Protein AF-A0A2E6EN92-F1 (afdb_monomer_lite)

Sequence (312 aa):
MTSREYRIFFEEIEAGGAHGTVTYALSSLEALKGEERREAENRLIALAQTGDLRAVETLGLAGVHRSLLVLERLSKATNDLGSAAARAILQLMGPDEAALARVAEGVKTISRVESAFAAYELRFQDGPKAIVGLLDALMHPFSATRANALLGLQEQPIIAPLIEPRQSPLWVLMQDVSTDLKSVWKPAAERLRATIRALMDGVAPAELGLVYESTSLPGDVARVWTPNDHGFDFDALLRLRGHDLAWAKSYLFHRLALRDDRAPEAMVVLGMTEALPALRATLDLAEQRGEGAVHRSALAALEAQAAAVKDE

Secondary structure (DSSP, 8-state):
---HHHHHHHHHHHTTS-TT-SSS-HHHHHH--HHHHHHHHHHHHHHHHTT-HHHHHHHHHTT-GGGHHHHHHHTT-SSHHHHHHHHHHHHHHS--HHHHHHHHHHTTSS-HHHHHHHHHHHHT--SHHHHHHHHHHTT-SSHHHHHHHHHHHHTSTTTGGGS-STTSHHHHHHHHHHSS-HHHHHHHHHHHHHHHHHHHTT--TTTTT-S----S-HHHHHHHHS-BTTB--HHHHHH--HHHHHHHHHHHHHHHHTT-TTHHHHHHHTT-GGGHHHHHHHHHHHHTTT-HHHHHHHHHHHHHHHHHTT--

Radius of gyration: 24.36 Å; chains: 1; bounding box: 55×42×85 Å

Structure (mmCIF, N/CA/C/O backbone):
data_AF-A0A2E6EN92-F1
#
_entry.id   AF-A0A2E6EN92-F1
#
loop_
_atom_site.group_PDB
_atom_site.id
_atom_site.type_symbol
_atom_site.label_atom_id
_atom_site.label_alt_id
_atom_site.label_comp_id
_atom_site.label_asym_id
_atom_site.label_entity_id
_atom_site.label_seq_id
_atom_site.pdbx_PDB_ins_code
_atom_site.Cartn_x
_atom_site.Cartn_y
_atom_site.Cartn_z
_atom_site.occupancy
_atom_site.B_iso_or_equiv
_atom_site.auth_seq_id
_atom_site.auth_comp_id
_atom_site.auth_asym_id
_atom_site.auth_atom_id
_atom_site.pdbx_PDB_model_num
ATOM 1 N N . MET A 1 1 ? -5.825 8.093 46.209 1.00 70.75 1 MET A N 1
ATOM 2 C CA . MET A 1 1 ? -4.791 8.841 45.461 1.00 70.75 1 MET A CA 1
ATOM 3 C C . MET A 1 1 ? -4.942 8.458 44.006 1.00 70.75 1 MET A C 1
ATOM 5 O O . MET A 1 1 ? -5.076 7.266 43.768 1.00 70.75 1 MET A O 1
ATOM 9 N N . THR A 1 2 ? -4.976 9.426 43.089 1.00 84.56 2 THR A N 1
ATOM 10 C CA . THR A 1 2 ? -5.031 9.147 41.648 1.00 84.56 2 THR A CA 1
ATOM 11 C C . THR A 1 2 ? -3.672 8.673 41.142 1.00 84.56 2 THR A C 1
ATOM 13 O O . THR A 1 2 ? -2.631 9.172 41.588 1.00 84.56 2 THR A O 1
ATOM 16 N N . SER A 1 3 ? -3.665 7.688 40.246 1.00 93.56 3 SER A N 1
ATOM 17 C CA . SER A 1 3 ? -2.438 7.161 39.648 1.00 93.56 3 SER A CA 1
ATOM 18 C C . SER A 1 3 ? -1.738 8.201 38.759 1.00 93.56 3 SER A C 1
ATOM 20 O O . SER A 1 3 ? -2.281 9.257 38.409 1.00 93.56 3 SER A O 1
ATOM 22 N N . ARG A 1 4 ? -0.465 7.952 38.426 1.00 95.25 4 ARG A N 1
ATOM 23 C CA . ARG A 1 4 ? 0.282 8.805 37.488 1.00 95.25 4 ARG A CA 1
ATOM 24 C C . ARG A 1 4 ? -0.305 8.669 36.085 1.00 95.25 4 ARG A C 1
ATOM 26 O O . ARG A 1 4 ? -0.473 9.670 35.401 1.00 95.25 4 ARG A O 1
ATOM 33 N N . GLU A 1 5 ? -0.632 7.446 35.704 1.00 96.12 5 GLU A N 1
ATOM 34 C CA . GLU A 1 5 ? -1.194 7.058 34.418 1.00 96.12 5 GLU A CA 1
ATOM 35 C C . GLU A 1 5 ? -2.555 7.723 34.199 1.00 96.12 5 GLU A C 1
ATOM 37 O O . GLU A 1 5 ? -2.820 8.228 33.111 1.00 96.12 5 GLU A O 1
ATOM 42 N N . TYR A 1 6 ? -3.372 7.829 35.256 1.00 95.88 6 TYR A N 1
ATOM 43 C CA . TYR A 1 6 ? -4.647 8.545 35.208 1.00 95.88 6 TYR A CA 1
ATOM 44 C C . TYR A 1 6 ? -4.452 10.017 34.844 1.00 95.88 6 TYR A C 1
ATOM 46 O O . TYR A 1 6 ? -5.112 10.531 33.945 1.00 95.88 6 TYR A O 1
ATOM 54 N N . ARG A 1 7 ? -3.504 10.690 35.507 1.00 95.81 7 ARG A N 1
ATOM 55 C CA . ARG A 1 7 ? -3.200 12.100 35.232 1.00 95.81 7 ARG A CA 1
ATOM 56 C C . ARG A 1 7 ? -2.684 12.299 33.813 1.00 95.81 7 ARG A C 1
ATOM 58 O O . ARG A 1 7 ? -3.223 13.142 33.114 1.00 95.81 7 ARG A O 1
ATOM 65 N N . ILE A 1 8 ? -1.730 11.476 33.371 1.00 94.06 8 ILE A N 1
ATOM 66 C CA . ILE A 1 8 ? -1.182 11.546 32.006 1.00 94.06 8 ILE A CA 1
ATOM 67 C C . ILE A 1 8 ? -2.297 11.403 30.964 1.00 94.06 8 ILE A C 1
ATOM 69 O O . ILE A 1 8 ? -2.367 12.192 30.026 1.00 94.06 8 ILE A O 1
ATOM 73 N N . PHE A 1 9 ? -3.185 10.420 31.135 1.00 95.94 9 PHE A N 1
ATOM 74 C CA . PHE A 1 9 ? -4.259 10.169 30.178 1.00 95.94 9 PHE A CA 1
ATOM 75 C C . PHE A 1 9 ? -5.248 11.343 30.080 1.00 95.94 9 PHE A C 1
ATOM 77 O O . PHE A 1 9 ? -5.628 11.745 28.981 1.00 95.94 9 PHE A O 1
ATOM 84 N N . PHE A 1 10 ? -5.651 11.921 31.215 1.00 96.00 10 PHE A N 1
ATOM 85 C CA . PHE A 1 10 ? -6.579 13.055 31.224 1.00 96.00 10 PHE A CA 1
ATOM 86 C C . PHE A 1 10 ? -5.931 14.371 30.781 1.00 96.00 10 PHE A C 1
ATOM 88 O O . PHE A 1 10 ? -6.564 15.111 30.034 1.00 96.00 10 PHE A O 1
ATOM 95 N N . GLU A 1 11 ? -4.674 14.630 31.153 1.00 95.19 11 GLU A N 1
ATOM 96 C CA . GLU A 1 11 ? -3.897 15.769 30.640 1.00 95.19 11 GLU A CA 1
ATOM 97 C C . GLU A 1 11 ? -3.800 15.714 29.111 1.00 95.19 11 GLU A C 1
ATOM 99 O O . GLU A 1 11 ? -3.957 16.726 28.428 1.00 95.19 11 GLU A O 1
ATOM 104 N N . GLU A 1 12 ? -3.602 14.519 28.550 1.00 93.69 12 GLU A N 1
ATOM 105 C CA . GLU A 1 12 ? -3.574 14.349 27.106 1.00 93.69 12 GLU A CA 1
ATOM 106 C C . GLU A 1 12 ? -4.953 14.584 26.466 1.00 93.69 12 GLU A C 1
ATOM 108 O O . GLU A 1 12 ? -5.036 15.272 25.448 1.00 93.69 12 GLU A O 1
ATOM 113 N N . ILE A 1 13 ? -6.039 14.073 27.057 1.00 94.31 13 ILE A N 1
ATOM 114 C CA . ILE A 1 13 ? -7.403 14.366 26.587 1.00 94.31 13 ILE A CA 1
ATOM 115 C C . ILE A 1 13 ? -7.675 15.875 26.584 1.00 94.31 13 ILE A C 1
ATOM 117 O O . ILE A 1 13 ? -8.218 16.397 25.610 1.00 94.31 13 ILE A O 1
ATOM 121 N N . GLU A 1 14 ? -7.300 16.580 27.650 1.00 93.50 14 GLU A N 1
ATOM 122 C CA . GLU A 1 14 ? -7.485 18.029 27.780 1.00 93.50 14 GLU A CA 1
ATOM 123 C C . GLU A 1 14 ? -6.658 18.816 26.760 1.00 93.50 14 GLU A C 1
ATOM 125 O O . GLU A 1 14 ? -7.141 19.803 26.204 1.00 93.50 14 GLU A O 1
ATOM 130 N N . ALA A 1 15 ? -5.452 18.342 26.446 1.00 91.31 15 ALA A N 1
ATOM 131 C CA . ALA A 1 15 ? -4.616 18.896 25.386 1.00 91.31 15 ALA A CA 1
ATOM 132 C C . ALA A 1 15 ? -5.139 18.589 23.967 1.00 91.31 15 ALA A C 1
ATOM 134 O O . ALA A 1 15 ? -4.549 19.037 22.984 1.00 91.31 15 ALA A O 1
ATOM 135 N N . GLY A 1 16 ? -6.221 17.812 23.836 1.00 87.88 16 GLY A N 1
ATOM 136 C CA . GLY A 1 16 ? -6.743 17.335 22.555 1.00 87.88 16 GLY A CA 1
ATOM 137 C C . GLY A 1 16 ? -5.936 16.180 21.959 1.00 87.88 16 GLY A C 1
ATOM 138 O O . GLY A 1 16 ? -6.253 15.732 20.862 1.00 87.88 16 GLY A O 1
ATOM 139 N N . GLY A 1 17 ? -4.945 15.669 22.692 1.00 86.62 17 GLY A N 1
ATOM 140 C CA . GLY A 1 17 ? -4.023 14.577 22.385 1.00 86.62 17 GLY A CA 1
ATOM 141 C C . GLY A 1 17 ? -2.761 14.959 21.608 1.00 86.62 17 GLY A C 1
ATOM 142 O O . GLY A 1 17 ? -2.683 16.031 21.008 1.00 86.62 17 GLY A O 1
ATOM 143 N N . ALA A 1 18 ? -1.768 14.067 21.583 1.00 83.25 18 ALA A N 1
ATOM 144 C CA . ALA A 1 18 ? -0.477 14.349 20.955 1.00 83.25 18 ALA A CA 1
ATOM 145 C C . ALA A 1 18 ? -0.567 14.653 19.441 1.00 83.25 18 ALA A C 1
ATOM 147 O O . ALA A 1 18 ? -1.384 14.103 18.694 1.00 83.25 18 ALA A O 1
ATOM 148 N N . HIS A 1 19 ? 0.305 15.537 18.949 1.00 78.06 19 HIS A N 1
ATOM 149 C CA . HIS A 1 19 ? 0.416 15.796 17.513 1.00 78.06 19 HIS A CA 1
ATOM 150 C C . HIS A 1 19 ? 0.934 14.553 16.778 1.00 78.06 19 HIS A C 1
ATOM 152 O O . HIS A 1 19 ? 1.934 13.960 17.170 1.00 78.06 19 HIS A O 1
ATOM 158 N N . GLY A 1 20 ? 0.265 14.181 15.684 1.00 74.81 20 GLY A N 1
ATOM 159 C CA . GLY A 1 20 ? 0.671 13.056 14.836 1.00 74.81 20 GLY A CA 1
ATOM 160 C C . GLY A 1 20 ? 0.213 11.671 15.308 1.00 74.81 20 GLY A C 1
ATOM 161 O O . GLY A 1 20 ? 0.484 10.698 14.612 1.00 74.81 20 GLY A O 1
ATOM 162 N N . THR A 1 21 ? -0.501 11.558 16.433 1.00 83.00 21 THR A N 1
ATOM 163 C CA . THR A 1 21 ? -1.126 10.296 16.867 1.00 83.00 21 THR A CA 1
ATOM 164 C C . THR A 1 21 ? -2.587 10.218 16.421 1.00 83.00 21 THR A C 1
ATOM 166 O O . THR A 1 21 ? -3.245 11.238 16.222 1.00 83.00 21 THR A O 1
ATOM 169 N N . VAL A 1 22 ? -3.128 9.010 16.265 1.00 86.81 22 VAL A N 1
ATOM 170 C CA . VAL A 1 22 ? -4.566 8.802 15.988 1.00 86.81 22 VAL A CA 1
ATOM 171 C C . VAL A 1 22 ? -5.342 8.282 17.191 1.00 86.81 22 VAL A C 1
ATOM 173 O O . VAL A 1 22 ? -6.558 8.181 17.134 1.00 86.81 22 VAL A O 1
ATOM 176 N N . THR A 1 23 ? -4.652 8.035 18.302 1.00 93.00 23 THR A N 1
ATOM 177 C CA . THR A 1 23 ? -5.227 7.646 19.592 1.00 93.00 23 THR A CA 1
ATOM 178 C C . THR A 1 23 ? -4.767 8.597 20.691 1.00 93.00 23 THR A C 1
ATOM 180 O O . THR A 1 23 ? -3.786 9.328 20.523 1.00 93.00 23 THR A O 1
ATOM 183 N N . TYR A 1 24 ? -5.457 8.562 21.828 1.00 95.75 24 TYR A N 1
ATOM 184 C CA . TYR A 1 24 ? -4.903 9.006 23.108 1.00 95.75 24 TYR A CA 1
ATOM 185 C C . TYR A 1 24 ? -3.905 7.956 23.636 1.00 95.75 24 TYR A C 1
ATOM 187 O O . TYR A 1 24 ? -3.737 6.900 23.014 1.00 95.75 24 TYR A O 1
ATOM 195 N N . ALA A 1 25 ? -3.234 8.219 24.761 1.00 93.50 25 ALA A N 1
ATOM 196 C CA . ALA A 1 25 ? -2.209 7.361 25.355 1.00 93.50 25 ALA A CA 1
ATOM 197 C C . ALA A 1 25 ? -2.765 5.990 25.756 1.00 93.50 25 ALA A C 1
ATOM 199 O O . ALA A 1 25 ? -3.129 5.756 26.912 1.00 93.50 25 ALA A O 1
ATOM 200 N N . LEU A 1 26 ? -2.763 5.064 24.794 1.00 93.62 26 LEU A N 1
ATOM 201 C CA . LEU A 1 26 ? -3.208 3.681 24.957 1.00 93.62 26 LEU A CA 1
ATOM 202 C C . LEU A 1 26 ? -2.507 3.005 26.133 1.00 93.62 26 LEU A C 1
ATOM 204 O O . LEU A 1 26 ? -3.179 2.456 26.996 1.00 93.62 26 LEU A O 1
ATOM 208 N N . SER A 1 27 ? -1.185 3.144 26.244 1.00 93.44 27 SER A N 1
ATOM 209 C CA . SER A 1 27 ? -0.413 2.549 27.342 1.00 93.44 27 SER A CA 1
ATOM 210 C C . SER A 1 27 ? -0.824 3.077 28.720 1.00 93.44 27 SER A C 1
ATOM 212 O O . SER A 1 27 ? -0.841 2.325 29.693 1.00 93.44 27 SER A O 1
ATOM 214 N N . SER A 1 28 ? -1.187 4.363 28.812 1.00 94.38 28 SER A N 1
ATOM 215 C CA . SER A 1 28 ? -1.671 4.950 30.066 1.00 94.38 28 SER A CA 1
ATOM 216 C C . SER A 1 28 ? -3.064 4.426 30.392 1.00 94.38 28 SER A C 1
ATOM 218 O O . SER A 1 28 ? -3.303 4.020 31.524 1.00 94.38 28 SER A O 1
ATOM 220 N N . LEU A 1 29 ? -3.954 4.353 29.397 1.00 95.25 29 LEU A N 1
ATOM 221 C CA . LEU A 1 29 ? -5.297 3.792 29.540 1.00 95.25 29 LEU A CA 1
ATOM 222 C C . LEU A 1 29 ? -5.271 2.308 29.945 1.00 95.25 29 LEU A C 1
ATOM 224 O O . LEU A 1 29 ? -6.016 1.903 30.836 1.00 95.25 29 LEU A O 1
ATOM 228 N N . GLU A 1 30 ? -4.429 1.491 29.311 1.00 94.50 30 GLU A N 1
ATOM 229 C CA . GLU A 1 30 ? -4.227 0.058 29.590 1.00 94.50 30 GLU A CA 1
ATOM 230 C C . GLU A 1 30 ? -3.713 -0.213 31.005 1.00 94.50 30 GLU A C 1
ATOM 232 O O . GLU A 1 30 ? -4.062 -1.231 31.605 1.00 94.50 30 GLU A O 1
ATOM 237 N N . ALA A 1 31 ? -2.935 0.710 31.568 1.00 95.31 31 ALA A N 1
ATOM 238 C CA . ALA A 1 31 ? -2.442 0.602 32.934 1.00 95.31 31 ALA A CA 1
ATOM 239 C C . ALA A 1 31 ? -3.511 0.918 34.000 1.00 95.31 31 ALA A C 1
ATOM 241 O O . ALA A 1 31 ? -3.370 0.479 35.148 1.00 95.31 31 ALA A O 1
ATOM 242 N N . LEU A 1 32 ? -4.582 1.645 33.648 1.00 95.88 32 LEU A N 1
ATOM 243 C CA . LEU A 1 32 ? -5.660 1.986 34.582 1.00 95.88 32 LEU A CA 1
ATOM 244 C C . LEU A 1 32 ? -6.468 0.754 34.994 1.00 95.88 32 LEU A C 1
ATOM 246 O O . LEU A 1 32 ? -6.726 -0.154 34.203 1.00 95.88 32 LEU A O 1
ATOM 250 N N . LYS A 1 33 ? -6.956 0.756 36.239 1.00 94.44 33 LYS A N 1
ATOM 251 C CA . LYS A 1 33 ? -7.800 -0.313 36.799 1.00 94.44 33 LYS A CA 1
ATOM 252 C C . LYS A 1 33 ? -8.963 0.266 37.603 1.00 94.44 33 LYS A C 1
ATOM 254 O O . LYS A 1 33 ? -8.906 1.400 38.069 1.00 94.44 33 LYS A O 1
ATOM 259 N N . GLY A 1 34 ? -10.014 -0.533 37.798 1.00 95.12 34 GLY A N 1
ATOM 260 C CA . GLY A 1 34 ? -11.150 -0.166 38.650 1.00 95.12 34 GLY A CA 1
ATOM 261 C C . GLY A 1 34 ? -11.876 1.101 38.182 1.00 95.12 34 GLY A C 1
ATOM 262 O O . GLY A 1 34 ? -12.190 1.237 37.000 1.00 95.12 34 GLY A O 1
ATOM 263 N N . GLU A 1 35 ? -12.152 2.017 39.114 1.00 95.94 35 GLU A N 1
ATOM 264 C CA . GLU A 1 35 ? -12.890 3.258 38.831 1.00 95.94 35 GLU A CA 1
ATOM 265 C C . GLU A 1 35 ? -12.139 4.201 37.885 1.00 95.94 35 GLU A C 1
ATOM 267 O O . GLU A 1 35 ? -12.760 4.758 36.988 1.00 95.94 35 GLU A O 1
ATOM 272 N N . GLU A 1 36 ? -10.810 4.313 37.999 1.00 96.62 36 GLU A N 1
ATOM 273 C CA . GLU A 1 36 ? -10.000 5.170 37.118 1.00 96.62 36 GLU A CA 1
ATOM 274 C C . GLU A 1 36 ? -10.144 4.767 35.645 1.00 96.62 36 GLU A C 1
ATOM 276 O O . GLU A 1 36 ? -10.370 5.607 34.774 1.00 96.62 36 GLU A O 1
ATOM 281 N N . ARG A 1 37 ? -10.084 3.457 35.369 1.00 96.81 37 ARG A N 1
ATOM 282 C CA . ARG A 1 37 ? -10.312 2.913 34.024 1.00 96.81 37 ARG A CA 1
ATOM 283 C C . ARG A 1 37 ? -11.736 3.197 33.559 1.00 96.81 37 ARG A C 1
ATOM 285 O O . ARG A 1 37 ? -11.943 3.597 32.415 1.00 96.81 37 ARG A O 1
ATOM 292 N N . ARG A 1 38 ? -12.722 3.008 34.443 1.00 96.94 38 ARG A N 1
ATOM 293 C CA . ARG A 1 38 ? -14.131 3.241 34.113 1.00 96.94 38 ARG A CA 1
ATOM 294 C C . ARG A 1 38 ? -14.396 4.712 33.780 1.00 96.94 38 ARG A C 1
ATOM 296 O O . ARG A 1 38 ? -15.159 4.993 32.857 1.00 96.94 38 ARG A O 1
ATOM 303 N N . GLU A 1 39 ? -13.781 5.640 34.497 1.00 97.31 39 GLU A N 1
ATOM 304 C CA . GLU A 1 39 ? -13.919 7.075 34.254 1.00 97.31 39 GLU A CA 1
ATOM 305 C C . GLU A 1 39 ? -13.258 7.492 32.935 1.00 97.31 39 GLU A C 1
ATOM 307 O O . GLU A 1 39 ? -13.903 8.136 32.105 1.00 97.31 39 GLU A O 1
ATOM 312 N N . ALA A 1 40 ? -12.028 7.035 32.684 1.00 97.38 40 ALA A N 1
ATOM 313 C CA . ALA A 1 40 ? -11.303 7.274 31.437 1.00 97.38 40 ALA A CA 1
ATOM 314 C C . ALA A 1 40 ? -12.080 6.790 30.199 1.00 97.38 40 ALA A C 1
ATOM 316 O O . ALA A 1 40 ? -12.287 7.524 29.234 1.00 97.38 40 ALA A O 1
ATOM 317 N N . GLU A 1 41 ? -12.593 5.566 30.243 1.00 97.81 41 GLU A N 1
ATOM 318 C CA . GLU A 1 41 ? -13.417 5.003 29.173 1.00 97.81 41 GLU A CA 1
ATOM 319 C C . GLU A 1 41 ? -14.773 5.723 29.019 1.00 97.81 41 GLU A C 1
ATOM 321 O O . GLU A 1 41 ? -15.229 5.924 27.896 1.00 97.81 41 GLU A O 1
ATOM 326 N N . ASN A 1 42 ? -15.422 6.154 30.113 1.00 98.00 42 ASN A N 1
ATOM 327 C CA . ASN A 1 42 ? -16.645 6.971 30.029 1.00 98.00 42 ASN A CA 1
ATOM 328 C C . ASN A 1 42 ? -16.364 8.298 29.320 1.00 98.00 42 ASN A C 1
ATOM 330 O O . ASN A 1 42 ? -17.172 8.755 28.508 1.00 98.00 42 ASN A O 1
ATOM 334 N N . ARG A 1 43 ? -15.211 8.908 29.617 1.00 97.81 43 ARG A N 1
ATOM 335 C CA . ARG A 1 43 ? -14.769 10.139 28.970 1.00 97.81 43 ARG A CA 1
ATOM 336 C C . ARG A 1 43 ? -14.546 9.929 27.475 1.00 97.81 43 ARG A C 1
ATOM 338 O O . ARG A 1 43 ? -15.046 10.730 26.690 1.00 97.81 43 ARG A O 1
ATOM 345 N N . LEU A 1 44 ? -13.883 8.840 27.083 1.00 98.19 44 LEU A N 1
ATOM 346 C CA . LEU A 1 44 ? -13.717 8.467 25.676 1.00 98.19 44 LEU A CA 1
ATOM 347 C C . LEU A 1 44 ? -15.057 8.252 24.970 1.00 98.19 44 LEU A C 1
ATOM 349 O O . LEU A 1 44 ? -15.260 8.771 23.878 1.00 98.19 44 LEU A O 1
ATOM 353 N N . ILE A 1 45 ? -15.998 7.539 25.596 1.00 98.38 45 ILE A N 1
ATOM 354 C CA . ILE A 1 45 ? -17.337 7.336 25.029 1.00 98.38 45 ILE A CA 1
ATOM 355 C C . ILE A 1 45 ? -18.035 8.683 24.811 1.00 98.38 45 ILE A C 1
ATOM 357 O O . ILE A 1 45 ? -18.590 8.911 23.738 1.00 98.38 45 ILE A O 1
ATOM 361 N N . ALA A 1 46 ? -17.983 9.593 25.786 1.00 97.88 46 ALA A N 1
ATOM 362 C CA . ALA A 1 46 ? -18.580 10.919 25.650 1.00 97.88 46 ALA A CA 1
ATOM 363 C C . ALA A 1 46 ? -17.941 11.728 24.505 1.00 97.88 46 ALA A C 1
ATOM 365 O O . ALA A 1 46 ? -18.659 12.329 23.709 1.00 97.88 46 ALA A O 1
ATOM 366 N N . LEU A 1 47 ? -16.611 11.698 24.377 1.00 97.50 47 LEU A N 1
ATOM 367 C CA . LEU A 1 47 ? -15.887 12.369 23.291 1.00 97.50 47 LEU A CA 1
ATOM 368 C C . LEU A 1 47 ? -16.230 11.774 21.917 1.00 97.50 47 LEU A C 1
ATOM 370 O O . LEU A 1 47 ? -16.546 12.514 20.982 1.00 97.50 47 LEU A O 1
ATOM 374 N N . ALA A 1 48 ? -16.278 10.446 21.808 1.00 97.50 48 ALA A N 1
ATOM 375 C CA . ALA A 1 48 ? -16.679 9.752 20.586 1.00 97.50 48 ALA A CA 1
ATOM 376 C C . ALA A 1 48 ? -18.085 10.177 20.129 1.00 97.50 48 ALA A C 1
ATOM 378 O O . ALA A 1 48 ? -18.321 10.424 18.947 1.00 97.50 48 ALA A O 1
ATOM 379 N N . GLN A 1 49 ? -19.023 10.342 21.067 1.00 96.88 49 GLN A N 1
ATOM 380 C CA . GLN A 1 49 ? -20.375 10.824 20.766 1.00 96.88 49 GLN A CA 1
ATOM 381 C C . GLN A 1 49 ? -20.414 12.274 20.267 1.00 96.88 49 GLN A C 1
ATOM 383 O O . GLN A 1 49 ? -21.348 12.631 19.551 1.00 96.88 49 GLN A O 1
ATOM 388 N N . THR A 1 50 ? -19.414 13.089 20.609 1.00 95.69 50 THR A N 1
ATOM 389 C CA . THR A 1 50 ? -19.251 14.455 20.084 1.00 95.69 50 THR A CA 1
ATOM 390 C C . THR A 1 50 ? -18.496 14.514 18.753 1.00 95.69 50 THR A C 1
ATOM 392 O O . THR A 1 50 ? -18.286 15.601 18.223 1.00 95.69 50 THR A O 1
ATOM 395 N N . GLY A 1 51 ? -18.133 13.361 18.182 1.00 94.00 51 GLY A N 1
ATOM 396 C CA . GLY A 1 51 ? -17.462 13.261 16.886 1.00 94.00 51 GLY A CA 1
ATOM 397 C C . GLY A 1 51 ? -15.937 13.216 16.957 1.00 94.00 51 GLY A C 1
ATOM 398 O O . GLY A 1 51 ? -15.284 13.406 15.934 1.00 94.00 51 GLY A O 1
ATOM 399 N N . ASP A 1 52 ? -15.365 12.960 18.133 1.00 95.12 52 ASP A N 1
ATOM 400 C CA . ASP A 1 52 ? -13.921 12.823 18.290 1.00 95.12 52 ASP A CA 1
ATOM 401 C C . ASP A 1 52 ? -13.424 11.488 17.699 1.00 95.12 52 ASP A C 1
ATOM 403 O O . ASP A 1 52 ? -13.656 10.412 18.260 1.00 95.12 52 ASP A O 1
ATOM 407 N N . LEU A 1 53 ? -12.735 11.563 16.554 1.00 93.44 53 LEU A N 1
ATOM 408 C CA . LEU A 1 53 ? -12.160 10.402 15.861 1.00 93.44 53 LEU A CA 1
ATOM 409 C C . LEU A 1 53 ? -11.115 9.678 16.714 1.00 93.44 53 LEU A C 1
ATOM 411 O O . LEU A 1 53 ? -11.058 8.451 16.722 1.00 93.44 53 LEU A O 1
ATOM 415 N N . ARG A 1 54 ? -10.306 10.433 17.463 1.00 94.50 54 ARG A N 1
ATOM 416 C CA . ARG A 1 54 ? -9.222 9.892 18.282 1.00 94.50 54 ARG A CA 1
ATOM 417 C C . ARG A 1 54 ? -9.777 9.083 19.443 1.00 94.50 54 ARG A C 1
ATOM 419 O O . ARG A 1 54 ? -9.250 8.018 19.769 1.00 94.50 54 ARG A O 1
ATOM 426 N N . ALA A 1 55 ? -10.869 9.555 20.038 1.00 97.31 55 ALA A N 1
ATOM 427 C CA . ALA A 1 55 ? -11.597 8.806 21.049 1.00 97.31 55 ALA A CA 1
ATOM 428 C C . ALA A 1 55 ? -12.150 7.489 20.486 1.00 97.31 55 ALA A C 1
ATOM 430 O O . ALA A 1 55 ? -11.991 6.451 21.123 1.00 97.31 55 ALA A O 1
ATOM 431 N N . VAL A 1 56 ? -12.740 7.515 19.286 1.00 97.19 56 VAL A N 1
ATOM 432 C CA . VAL A 1 56 ? -13.259 6.316 18.606 1.00 97.19 56 VAL A CA 1
ATOM 433 C C . VAL A 1 56 ? -12.164 5.275 18.366 1.00 97.19 56 VAL A C 1
ATOM 435 O O . VAL A 1 56 ? -12.336 4.125 18.763 1.00 97.19 56 VAL A O 1
ATOM 438 N N . GLU A 1 57 ? -11.026 5.675 17.798 1.00 95.44 57 GLU A N 1
ATOM 439 C CA . GLU A 1 57 ? -9.887 4.773 17.557 1.00 95.44 57 GLU A CA 1
ATOM 440 C C . GLU A 1 57 ? -9.323 4.203 18.867 1.00 95.44 57 GLU A C 1
ATOM 442 O O . GLU A 1 57 ? -9.006 3.019 18.969 1.00 95.44 57 GLU A O 1
ATOM 447 N N . THR A 1 58 ? -9.260 5.029 19.916 1.00 96.88 58 THR A N 1
ATOM 448 C CA . THR A 1 58 ? -8.765 4.608 21.234 1.00 96.88 58 THR A CA 1
ATOM 449 C C . THR A 1 58 ? -9.691 3.572 21.874 1.00 96.88 58 THR A C 1
ATOM 451 O O . THR A 1 58 ? -9.209 2.642 22.514 1.00 96.88 58 THR A O 1
ATOM 454 N N . LEU A 1 59 ? -11.013 3.698 21.703 1.00 97.88 59 LEU A N 1
ATOM 455 C CA . LEU A 1 59 ? -11.986 2.727 22.216 1.00 97.88 59 LEU A CA 1
ATOM 456 C C . LEU A 1 59 ? -11.820 1.344 21.574 1.00 97.88 59 LEU A C 1
ATOM 458 O O . LEU A 1 59 ? -11.903 0.344 22.291 1.00 97.88 59 LEU A O 1
ATOM 462 N N . GLY A 1 60 ? -11.576 1.302 2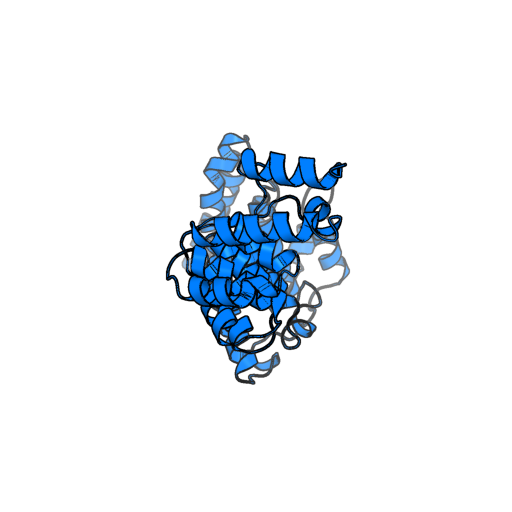0.259 1.00 96.19 60 GLY A N 1
ATOM 463 C CA . GLY A 1 60 ? -11.313 0.069 19.516 1.00 96.19 60 GLY A CA 1
ATOM 464 C C . GLY A 1 60 ? -10.024 -0.605 19.975 1.00 96.19 60 GLY A C 1
ATOM 465 O O . GLY A 1 60 ? -10.056 -1.711 20.515 1.00 96.19 60 GLY A O 1
ATOM 466 N N . LEU A 1 61 ? -8.904 0.114 19.859 1.00 94.88 61 LEU A N 1
ATOM 467 C CA . LEU A 1 61 ? -7.572 -0.420 20.152 1.00 94.88 61 LEU A CA 1
ATOM 468 C C . LEU A 1 61 ? -7.391 -0.817 21.623 1.00 94.88 61 LEU A C 1
ATOM 470 O O . LEU A 1 61 ? -6.697 -1.786 21.910 1.00 94.88 61 LEU A O 1
ATOM 474 N N . ALA A 1 62 ? -8.039 -0.115 22.558 1.00 95.75 62 ALA A N 1
ATOM 475 C CA . ALA A 1 62 ? -7.952 -0.430 23.984 1.00 95.75 62 ALA A CA 1
ATOM 476 C C . ALA A 1 62 ? -8.928 -1.525 24.457 1.00 95.75 62 ALA A C 1
ATOM 478 O O . ALA A 1 62 ? -9.026 -1.755 25.669 1.00 95.75 62 ALA A O 1
ATOM 479 N N . GLY A 1 63 ? -9.687 -2.162 23.555 1.00 95.81 63 GLY A N 1
ATOM 480 C CA . GLY A 1 63 ? -10.568 -3.278 23.912 1.00 95.81 63 GLY A CA 1
ATOM 481 C C . GLY A 1 63 ? -11.820 -2.874 24.703 1.00 95.81 63 GLY A C 1
ATOM 482 O O . GLY A 1 63 ? -12.325 -3.651 25.516 1.00 95.81 63 GLY A O 1
ATOM 483 N N . VAL A 1 64 ? -12.327 -1.646 24.544 1.00 96.88 64 VAL A N 1
ATOM 484 C CA . VAL A 1 64 ? -13.431 -1.114 25.365 1.00 96.88 64 VAL A CA 1
ATOM 485 C C . VAL A 1 64 ? -14.791 -1.623 24.864 1.00 96.88 64 VAL A C 1
ATOM 487 O O . VAL A 1 64 ? -15.596 -0.868 24.320 1.00 96.88 64 VAL A O 1
ATOM 490 N N . HIS A 1 65 ? -15.102 -2.904 25.087 1.00 95.81 65 HIS A N 1
ATOM 491 C CA . HIS A 1 65 ? -16.326 -3.557 24.582 1.00 95.81 65 HIS A CA 1
ATOM 492 C C . HIS A 1 65 ? -17.639 -2.854 24.964 1.00 95.81 65 HIS A C 1
ATOM 494 O O . HIS A 1 65 ? -18.609 -2.873 24.213 1.00 95.81 65 HIS A O 1
ATOM 500 N N . ARG A 1 66 ? -17.707 -2.169 26.109 1.00 95.56 66 ARG A N 1
ATOM 501 C CA . ARG A 1 66 ? -18.925 -1.430 26.495 1.00 95.56 66 ARG A CA 1
ATOM 502 C C . ARG A 1 66 ? -19.235 -0.223 25.601 1.00 95.56 66 ARG A C 1
ATOM 504 O O . ARG A 1 66 ? -20.318 0.346 25.707 1.00 95.56 66 ARG A O 1
ATOM 511 N N . SER A 1 67 ? -18.302 0.174 24.737 1.00 97.56 67 SER A N 1
ATOM 512 C CA . SER A 1 67 ? -18.517 1.220 23.738 1.00 97.56 67 SER A CA 1
ATOM 513 C C . SER A 1 67 ? -19.241 0.730 22.479 1.00 97.56 67 SER A C 1
ATOM 515 O O . SER A 1 67 ? -19.674 1.570 21.692 1.00 97.56 67 SER A O 1
ATOM 517 N N . LEU A 1 68 ? -19.443 -0.585 22.305 1.00 96.94 68 LEU A N 1
ATOM 518 C CA . LEU A 1 68 ? -19.975 -1.181 21.070 1.00 96.94 68 LEU A CA 1
ATOM 519 C C . LEU A 1 68 ? -21.271 -0.530 20.584 1.00 96.94 68 LEU A C 1
ATOM 521 O O . LEU A 1 68 ? -21.329 -0.098 19.441 1.00 96.94 68 LEU A O 1
ATOM 525 N N . LEU A 1 69 ? -22.268 -0.341 21.455 1.00 96.69 69 LEU A N 1
ATOM 526 C CA . LEU A 1 69 ? -23.535 0.301 21.066 1.00 96.69 69 LEU A CA 1
ATOM 527 C C . LEU A 1 69 ? -23.343 1.727 20.524 1.00 96.69 69 LEU A C 1
ATOM 529 O O . LEU A 1 69 ? -24.077 2.181 19.644 1.00 96.69 69 LEU A O 1
ATOM 533 N N . VAL A 1 70 ? -22.365 2.462 21.060 1.00 97.81 70 VAL A N 1
ATOM 534 C CA . VAL A 1 70 ? -22.030 3.799 20.564 1.00 97.81 70 VAL A CA 1
ATOM 535 C C . VAL A 1 70 ? -21.329 3.693 19.217 1.00 97.81 70 VAL A C 1
ATOM 537 O O . VAL A 1 70 ? -21.717 4.409 18.296 1.00 97.81 70 VAL A O 1
ATOM 540 N N . LEU A 1 71 ? -20.365 2.784 19.077 1.00 97.88 71 LEU A N 1
ATOM 541 C CA . LEU A 1 71 ? -19.638 2.562 17.829 1.00 97.88 71 LEU A CA 1
ATOM 542 C C . LEU A 1 71 ? -20.566 2.091 16.699 1.00 97.88 71 LEU A C 1
ATOM 544 O O . LEU A 1 71 ? -20.512 2.648 15.610 1.00 97.88 71 LEU A O 1
ATOM 548 N N . GLU A 1 72 ? -21.491 1.164 16.954 1.00 97.06 72 GLU A N 1
ATOM 549 C CA . GLU A 1 72 ? -22.499 0.695 15.987 1.00 97.06 72 GLU A CA 1
ATOM 550 C C . GLU A 1 72 ? -23.427 1.813 15.506 1.00 97.06 72 GLU A C 1
ATOM 552 O O . GLU A 1 72 ? -23.904 1.820 14.369 1.00 97.06 72 GLU A O 1
ATOM 557 N N . ARG A 1 73 ? -23.728 2.778 16.379 1.00 97.25 73 ARG A N 1
ATOM 558 C CA . ARG A 1 73 ? -24.496 3.961 15.989 1.00 97.25 73 ARG A CA 1
ATOM 559 C C . ARG A 1 73 ? -23.653 4.894 15.126 1.00 97.25 73 ARG A C 1
ATOM 561 O O . ARG A 1 73 ? -24.162 5.413 14.136 1.00 97.25 73 ARG A O 1
ATOM 568 N N . LEU A 1 74 ? -22.398 5.123 15.511 1.00 97.06 74 LEU A N 1
ATOM 569 C CA . LEU A 1 74 ? -21.481 6.015 14.802 1.00 97.06 74 LEU A CA 1
ATOM 570 C C . LEU A 1 74 ? -21.066 5.457 13.435 1.00 97.06 74 LEU A C 1
ATOM 572 O O . LEU A 1 74 ? -20.965 6.233 12.490 1.00 97.06 74 LEU A O 1
ATOM 576 N N . SER A 1 75 ? -20.915 4.137 13.289 1.00 96.12 75 SER A N 1
ATOM 577 C CA . SER A 1 75 ? -20.496 3.478 12.040 1.00 96.12 75 SER A CA 1
ATOM 578 C C . SER A 1 75 ? -21.452 3.726 10.867 1.00 96.12 75 SER A C 1
ATOM 580 O O . SER A 1 75 ? -21.050 3.684 9.703 1.00 96.12 75 SER A O 1
ATOM 582 N N . LYS A 1 76 ? -22.708 4.077 11.168 1.00 94.75 76 LYS A N 1
ATOM 583 C CA . LYS A 1 76 ? -23.740 4.461 10.193 1.00 94.75 76 LYS A CA 1
ATOM 584 C C . LYS A 1 76 ? -23.531 5.854 9.597 1.00 9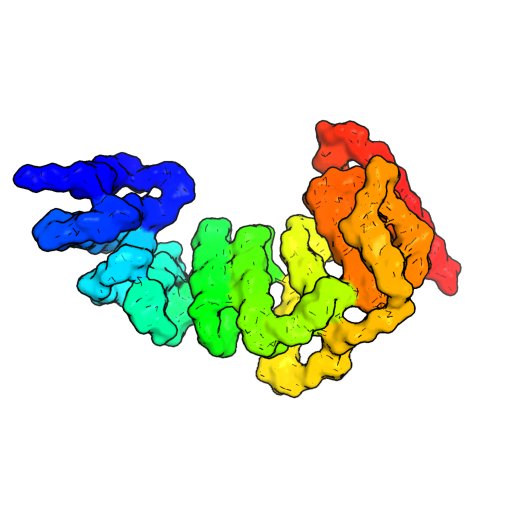4.75 76 LYS A C 1
ATOM 586 O O . LYS A 1 76 ? -24.174 6.183 8.602 1.00 94.75 76 LYS A O 1
ATOM 591 N N . ALA A 1 77 ? -22.680 6.690 10.191 1.00 92.88 77 ALA A N 1
ATOM 592 C CA . ALA A 1 77 ? -22.346 7.991 9.625 1.00 92.88 77 ALA A CA 1
ATOM 593 C C . ALA A 1 77 ? -21.599 7.814 8.296 1.00 92.88 77 ALA A C 1
ATOM 595 O O . ALA A 1 77 ? -20.783 6.907 8.150 1.00 92.88 77 ALA A O 1
ATOM 596 N N . THR A 1 78 ? -21.850 8.689 7.322 1.00 88.31 78 THR A N 1
ATOM 597 C CA . THR A 1 78 ? -21.257 8.612 5.972 1.00 88.31 78 THR A CA 1
ATOM 598 C C . THR A 1 78 ? -19.900 9.311 5.850 1.00 88.31 78 THR A C 1
ATOM 600 O O . THR A 1 78 ? -19.259 9.225 4.807 1.00 88.31 78 THR A O 1
ATOM 603 N N . ASN A 1 79 ? -19.430 9.953 6.919 1.00 89.38 79 ASN A N 1
ATOM 604 C CA . ASN A 1 79 ? -18.144 10.647 7.004 1.00 89.38 79 ASN A CA 1
ATOM 605 C C . ASN A 1 79 ? -17.052 9.773 7.661 1.00 89.38 79 ASN A C 1
ATOM 607 O O . ASN A 1 79 ? -17.281 8.600 7.971 1.00 89.38 79 ASN A O 1
ATOM 611 N N . ASP A 1 80 ? -15.882 10.371 7.893 1.00 89.38 80 ASP A N 1
ATOM 612 C CA . ASP A 1 80 ? -14.700 9.742 8.501 1.00 89.38 80 ASP A CA 1
ATOM 613 C C . ASP A 1 80 ? -15.003 9.091 9.862 1.00 89.38 80 ASP A C 1
ATOM 615 O O . ASP A 1 80 ? -14.502 8.009 10.157 1.00 89.38 80 ASP A O 1
ATOM 619 N N . LEU A 1 81 ? -15.920 9.670 10.648 1.00 92.50 81 LEU A N 1
ATOM 620 C CA . LEU A 1 81 ? -16.348 9.119 11.939 1.00 92.50 81 LEU A CA 1
ATOM 621 C C . LEU A 1 81 ? -16.984 7.736 11.803 1.00 92.50 81 LEU A C 1
ATOM 623 O O . LEU A 1 81 ? -16.739 6.862 12.631 1.00 92.50 81 LEU A O 1
ATOM 627 N N . GLY A 1 82 ? -17.773 7.519 10.750 1.00 93.50 82 GLY A N 1
ATOM 628 C CA . GLY A 1 82 ? -18.355 6.206 10.497 1.00 93.50 82 GLY A CA 1
ATOM 629 C C . GLY A 1 82 ? -17.316 5.167 10.082 1.00 93.50 82 GLY A C 1
ATOM 630 O O . GLY A 1 82 ? -17.440 4.003 10.454 1.00 93.50 82 GLY A O 1
ATOM 631 N N . SER A 1 83 ? -16.272 5.589 9.362 1.00 92.62 83 SER A N 1
ATOM 632 C CA . SER A 1 83 ? -15.144 4.724 8.997 1.00 92.62 83 SER A CA 1
ATOM 633 C C . SER A 1 83 ? -14.325 4.334 10.232 1.00 92.62 83 SER A C 1
ATOM 635 O O . SER A 1 83 ? -14.123 3.147 10.477 1.00 92.62 83 SER A O 1
ATOM 637 N N . ALA A 1 84 ? -13.946 5.310 11.065 1.00 93.75 84 ALA A N 1
ATOM 638 C CA . ALA A 1 84 ? -13.236 5.077 12.324 1.00 93.75 84 ALA A CA 1
ATOM 639 C C . ALA A 1 84 ? -14.026 4.161 13.269 1.00 93.75 84 ALA A C 1
ATOM 641 O O . ALA A 1 84 ? -13.483 3.207 13.822 1.00 93.75 84 ALA A O 1
ATOM 642 N N . ALA A 1 85 ? -15.337 4.386 13.405 1.00 96.62 85 ALA A N 1
ATOM 643 C CA . ALA A 1 85 ? -16.179 3.550 14.255 1.00 96.62 85 ALA A CA 1
ATOM 644 C C . ALA A 1 85 ? -16.289 2.111 13.732 1.00 96.62 85 ALA A C 1
ATOM 646 O O . ALA A 1 85 ? -16.305 1.179 14.529 1.00 96.62 85 ALA A O 1
ATOM 647 N N . ALA A 1 86 ? -16.325 1.914 12.411 1.00 96.31 86 ALA A N 1
ATOM 648 C CA . ALA A 1 86 ? -16.304 0.580 11.820 1.00 96.31 86 ALA A CA 1
ATOM 649 C C . ALA A 1 86 ? -14.973 -0.149 12.062 1.00 96.31 86 ALA A C 1
ATOM 651 O O . ALA A 1 86 ? -14.997 -1.319 12.436 1.00 96.31 86 ALA A O 1
ATOM 652 N N . ARG A 1 87 ? -13.827 0.536 11.933 1.00 95.12 87 ARG A N 1
ATOM 653 C CA . ARG A 1 87 ? -12.516 -0.038 12.293 1.00 95.12 87 ARG A CA 1
ATOM 654 C C . ARG A 1 87 ? -12.468 -0.440 13.767 1.00 95.12 87 ARG A C 1
ATOM 656 O O . ARG A 1 87 ? -12.103 -1.566 14.084 1.00 95.12 87 ARG A O 1
ATOM 663 N N . ALA A 1 88 ? -12.934 0.435 14.659 1.00 96.25 88 ALA A N 1
ATOM 664 C CA . ALA A 1 88 ? -13.004 0.137 16.087 1.00 96.25 88 ALA A CA 1
ATOM 665 C C . ALA A 1 88 ? -13.896 -1.083 16.394 1.00 96.25 88 ALA A C 1
ATOM 667 O O . ALA A 1 88 ? -13.561 -1.879 17.266 1.00 96.25 88 ALA A O 1
ATOM 668 N N . ILE A 1 89 ? -15.007 -1.277 15.669 1.00 96.75 89 ILE A N 1
ATOM 669 C CA . ILE A 1 89 ? -15.844 -2.485 15.799 1.00 96.75 89 ILE A CA 1
ATOM 670 C C . ILE A 1 89 ? -15.067 -3.740 15.391 1.00 96.75 89 ILE A C 1
ATOM 672 O O . ILE A 1 89 ? -15.095 -4.715 16.139 1.00 96.75 89 ILE A O 1
ATOM 676 N N . LEU A 1 90 ? -14.360 -3.716 14.254 1.00 94.88 90 LEU A N 1
ATOM 677 C CA . LEU A 1 90 ? -13.556 -4.858 13.797 1.00 94.88 90 LEU A CA 1
ATOM 678 C C . LEU A 1 90 ? -12.459 -5.225 14.805 1.00 94.88 90 LEU A C 1
ATOM 680 O O . LEU A 1 90 ? -12.254 -6.402 15.087 1.00 94.88 90 LEU A O 1
ATOM 684 N N . GLN A 1 91 ? -11.814 -4.232 15.419 1.00 93.81 91 GLN A N 1
ATOM 685 C CA . GLN A 1 91 ? -10.806 -4.458 16.462 1.00 93.81 91 GLN A CA 1
ATOM 686 C C . GLN A 1 91 ? -11.395 -5.096 17.729 1.00 93.81 91 GLN A C 1
ATOM 688 O O . GLN A 1 91 ? -10.744 -5.923 18.364 1.00 93.81 91 GLN A O 1
ATOM 693 N N . LEU A 1 92 ? -12.628 -4.732 18.100 1.00 93.75 92 LEU A N 1
ATOM 694 C CA . LEU A 1 92 ? -13.294 -5.261 19.294 1.00 93.75 92 LEU A CA 1
ATOM 695 C C . LEU A 1 92 ? -13.900 -6.647 19.080 1.00 93.75 92 LEU A C 1
ATOM 697 O O . LEU A 1 92 ? -13.873 -7.473 19.988 1.00 93.75 92 LEU A O 1
ATOM 701 N N . MET A 1 93 ? -14.521 -6.874 17.926 1.00 92.00 93 MET A N 1
ATOM 702 C CA . MET A 1 93 ? -15.366 -8.047 17.684 1.00 92.00 93 MET A CA 1
ATOM 703 C C . MET A 1 93 ? -14.722 -9.070 16.750 1.00 92.00 93 MET A C 1
ATOM 705 O O . MET A 1 93 ? -15.200 -10.201 16.672 1.00 92.00 93 MET A O 1
ATOM 709 N N . GLY A 1 94 ? -13.647 -8.696 16.059 1.00 88.00 94 GLY A N 1
ATOM 710 C CA . GLY A 1 94 ? -13.115 -9.465 14.946 1.00 88.00 94 GLY A CA 1
ATOM 711 C C . GLY A 1 94 ? -13.968 -9.292 13.681 1.00 88.00 94 GLY A C 1
ATOM 712 O O . GLY A 1 94 ? -14.586 -8.240 13.494 1.00 88.00 94 GLY A O 1
ATOM 713 N N . PRO A 1 95 ? -14.000 -10.305 12.795 1.00 86.56 95 PRO A N 1
ATOM 714 C CA . PRO A 1 95 ? -14.674 -10.207 11.505 1.00 86.56 95 PRO A CA 1
ATOM 715 C C . PRO A 1 95 ? -16.169 -9.876 11.638 1.00 86.56 95 PRO A C 1
ATOM 717 O O . PRO A 1 95 ? -16.956 -10.683 12.131 1.00 86.56 95 PRO A O 1
ATOM 720 N N . ASP A 1 96 ? -16.568 -8.709 11.134 1.00 92.62 96 ASP A N 1
ATOM 721 C CA . ASP A 1 96 ? -17.965 -8.291 10.993 1.00 92.62 96 ASP A CA 1
ATOM 722 C C . ASP A 1 96 ? -18.205 -7.776 9.570 1.00 92.62 96 ASP A C 1
ATOM 724 O O . ASP A 1 96 ? -17.524 -6.866 9.096 1.00 92.62 96 ASP A O 1
ATOM 728 N N . GLU A 1 97 ? -19.175 -8.355 8.858 1.00 91.19 97 GLU A N 1
ATOM 729 C CA . GLU A 1 97 ? -19.370 -8.044 7.439 1.00 91.19 97 GLU A CA 1
ATOM 730 C C . GLU A 1 97 ? -19.820 -6.601 7.183 1.00 91.19 97 GLU A C 1
ATOM 732 O O . GLU A 1 97 ? -19.474 -6.026 6.145 1.00 91.19 97 GLU A O 1
ATOM 737 N N . ALA A 1 98 ? -20.616 -6.026 8.087 1.00 91.62 98 ALA A N 1
ATOM 738 C CA . ALA A 1 98 ? -21.148 -4.679 7.927 1.00 91.62 98 ALA A CA 1
ATOM 739 C C . ALA A 1 98 ? -20.058 -3.633 8.194 1.00 91.62 98 ALA A C 1
ATOM 741 O O . ALA A 1 98 ? -19.892 -2.694 7.410 1.00 91.62 98 ALA A O 1
ATOM 742 N N . ALA A 1 99 ? -19.277 -3.827 9.256 1.00 93.50 99 ALA A N 1
ATOM 743 C CA . A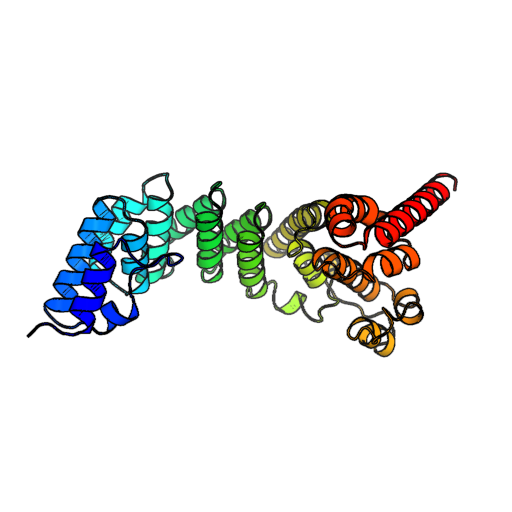LA A 1 99 ? -18.113 -3.019 9.571 1.00 93.50 99 ALA A CA 1
ATOM 744 C C . ALA A 1 99 ? -17.052 -3.142 8.471 1.00 93.50 99 ALA A C 1
ATOM 746 O O . ALA A 1 99 ? -16.567 -2.121 7.989 1.00 93.50 99 ALA A O 1
ATOM 747 N N . LEU A 1 100 ? -16.777 -4.352 7.974 1.00 94.50 100 LEU A N 1
ATOM 748 C CA . LEU A 1 100 ? -15.846 -4.571 6.865 1.00 94.50 100 LEU A CA 1
ATOM 749 C C . LEU A 1 100 ? -16.271 -3.816 5.600 1.00 94.50 100 LEU A C 1
ATOM 751 O O . LEU A 1 100 ? -15.456 -3.131 4.982 1.00 94.50 100 LEU A O 1
ATOM 755 N N . ALA A 1 101 ? -17.553 -3.888 5.230 1.00 92.44 101 ALA A N 1
ATOM 756 C CA . ALA A 1 101 ? -18.080 -3.131 4.096 1.00 92.44 101 ALA A CA 1
ATOM 757 C C . ALA A 1 101 ? -17.919 -1.616 4.304 1.00 92.44 101 ALA A C 1
ATOM 759 O O . ALA A 1 101 ? -17.545 -0.895 3.379 1.00 92.44 101 ALA A O 1
ATOM 760 N N . ARG A 1 102 ? -18.146 -1.126 5.528 1.00 93.06 102 ARG A N 1
ATOM 761 C CA . ARG A 1 102 ? -17.969 0.293 5.851 1.00 93.06 102 ARG A CA 1
ATOM 762 C C . ARG A 1 102 ? -16.506 0.731 5.764 1.00 93.06 102 ARG A C 1
ATOM 764 O O . ARG A 1 102 ? -16.246 1.804 5.220 1.00 93.06 102 ARG A O 1
ATOM 771 N N . VAL A 1 103 ? -15.572 -0.092 6.239 1.00 93.69 103 VAL A N 1
ATOM 772 C CA . VAL A 1 103 ? -14.127 0.150 6.114 1.00 93.69 103 VAL A CA 1
ATOM 773 C C . VAL A 1 103 ? -13.705 0.170 4.645 1.00 93.69 103 VAL A C 1
ATOM 775 O O . VAL A 1 103 ? -12.981 1.077 4.239 1.00 93.69 103 VAL A O 1
ATOM 778 N N . ALA A 1 104 ? -14.212 -0.747 3.817 1.00 92.94 104 ALA A N 1
ATOM 779 C CA . ALA A 1 104 ? -13.934 -0.755 2.381 1.00 92.94 104 ALA A CA 1
ATOM 780 C C . ALA A 1 104 ? -14.404 0.532 1.675 1.00 92.94 104 ALA A C 1
ATOM 782 O O . ALA A 1 104 ? -13.706 1.047 0.804 1.00 92.94 104 ALA A O 1
ATOM 783 N N . GLU A 1 105 ? -15.531 1.123 2.083 1.00 90.88 105 GLU A N 1
ATOM 784 C CA . GLU A 1 105 ? -15.930 2.450 1.589 1.00 90.88 105 GLU A CA 1
ATOM 785 C C . GLU A 1 105 ? -14.978 3.568 2.056 1.00 90.88 105 GLU A C 1
ATOM 787 O O . GLU A 1 105 ? -14.758 4.537 1.328 1.00 90.88 105 GLU A O 1
ATOM 792 N N . GLY A 1 106 ? -14.355 3.422 3.230 1.00 88.56 106 GLY A N 1
ATOM 793 C CA . GLY A 1 106 ? -13.338 4.339 3.757 1.00 88.56 106 GLY A CA 1
ATOM 794 C C . GLY A 1 106 ? -12.091 4.470 2.871 1.00 88.56 106 GLY A C 1
ATOM 795 O O . GLY A 1 106 ? -11.472 5.537 2.816 1.00 88.56 106 GLY A O 1
ATOM 796 N N . VAL A 1 107 ? -11.760 3.427 2.104 1.00 92.00 107 VAL A N 1
ATOM 797 C CA . VAL A 1 107 ? -10.665 3.446 1.118 1.00 92.00 107 VAL A CA 1
ATOM 798 C C . VAL A 1 107 ? -10.905 4.484 0.019 1.00 92.00 107 VAL A C 1
ATOM 800 O O . VAL A 1 107 ? -9.954 5.073 -0.488 1.00 92.00 107 VAL A O 1
ATOM 803 N N . LYS A 1 108 ? -12.169 4.728 -0.345 1.00 88.88 108 LYS A N 1
ATOM 804 C CA . LYS A 1 108 ? -12.561 5.611 -1.457 1.00 88.88 108 LYS A CA 1
ATOM 805 C C . LYS A 1 108 ? -12.599 7.093 -1.065 1.00 88.88 108 LYS A C 1
ATOM 807 O O . LYS A 1 108 ? -12.974 7.937 -1.878 1.00 88.88 108 LYS A O 1
ATOM 812 N N . THR A 1 109 ? -12.266 7.418 0.182 1.00 87.00 109 THR A N 1
ATOM 813 C CA . THR A 1 109 ? -12.280 8.794 0.690 1.00 87.00 109 THR A CA 1
ATOM 814 C C . THR A 1 109 ? -11.123 9.613 0.118 1.00 87.00 109 THR A C 1
ATOM 816 O O . THR A 1 109 ? -10.061 9.088 -0.195 1.00 87.00 109 THR A O 1
ATOM 819 N N . ILE A 1 110 ? -11.290 10.937 0.030 1.00 85.44 110 ILE A N 1
ATOM 820 C CA . ILE A 1 110 ? -10.206 11.844 -0.395 1.00 85.44 110 ILE A CA 1
ATOM 821 C C . ILE A 1 110 ? -9.170 12.108 0.713 1.00 85.44 110 ILE A C 1
ATOM 823 O O . ILE A 1 110 ? -8.141 12.739 0.466 1.00 85.44 110 ILE A O 1
ATOM 827 N N . SER A 1 111 ? -9.437 11.658 1.942 1.00 89.06 111 SER A N 1
ATOM 828 C CA . SER A 1 111 ? -8.559 11.865 3.092 1.00 89.06 111 SER A CA 1
ATOM 829 C C . SER A 1 111 ? -7.377 10.898 3.042 1.00 89.06 111 SER A C 1
ATOM 831 O O . SER A 1 111 ? -7.533 9.674 3.002 1.00 89.06 111 SER A O 1
ATOM 833 N N . ARG A 1 112 ? -6.157 11.451 3.061 1.00 89.12 112 ARG A N 1
ATOM 834 C CA . ARG A 1 112 ? -4.917 10.658 3.037 1.00 89.12 112 ARG A CA 1
ATOM 835 C C . ARG A 1 112 ? -4.788 9.732 4.235 1.00 89.12 112 ARG A C 1
ATOM 837 O O . ARG A 1 112 ? -4.298 8.619 4.087 1.00 89.12 112 ARG A O 1
ATOM 844 N N . VAL A 1 113 ? -5.196 10.214 5.402 1.00 88.44 113 VAL A N 1
ATOM 845 C CA . VAL A 1 113 ? -5.089 9.475 6.658 1.00 88.44 113 VAL A CA 1
ATOM 846 C C . VAL A 1 113 ? -6.137 8.365 6.684 1.00 88.44 113 VAL A C 1
ATOM 848 O O . VAL A 1 113 ? -5.783 7.200 6.831 1.00 88.44 113 VAL A O 1
ATOM 851 N N . GLU A 1 114 ? -7.402 8.699 6.426 1.00 89.31 114 GLU A N 1
ATOM 852 C CA . GLU A 1 114 ? -8.504 7.732 6.506 1.00 89.31 114 GLU A CA 1
ATOM 853 C C . GLU A 1 114 ? -8.398 6.606 5.483 1.00 89.31 114 GLU A C 1
ATOM 855 O O . GLU A 1 114 ? -8.550 5.442 5.842 1.00 89.31 114 GLU A O 1
ATOM 860 N N . SER A 1 115 ? -8.089 6.924 4.223 1.00 93.38 115 SER A N 1
ATOM 861 C CA . SER A 1 115 ? -7.901 5.894 3.194 1.00 93.38 115 SER A CA 1
ATOM 862 C C . SER A 1 115 ? -6.755 4.937 3.548 1.00 93.38 115 SER A C 1
ATOM 864 O O . SER A 1 115 ? -6.868 3.732 3.324 1.00 93.38 115 SER A O 1
ATOM 866 N N . ALA A 1 116 ? -5.666 5.442 4.142 1.00 94.25 116 ALA A N 1
ATOM 867 C CA . ALA A 1 116 ? -4.542 4.616 4.574 1.00 94.25 116 ALA A CA 1
ATOM 868 C C . ALA A 1 116 ? -4.897 3.716 5.768 1.00 94.25 116 ALA A C 1
ATOM 870 O O . ALA A 1 116 ? -4.509 2.548 5.753 1.00 94.25 116 ALA A O 1
ATOM 871 N N . PHE A 1 117 ? -5.651 4.216 6.754 1.00 93.12 117 PHE A N 1
ATOM 872 C CA . PHE A 1 117 ? -6.140 3.408 7.880 1.00 93.12 117 PHE A CA 1
ATOM 873 C C . PHE A 1 117 ? -7.174 2.373 7.453 1.00 93.12 117 PHE A C 1
ATOM 875 O O . PHE A 1 117 ? -7.131 1.241 7.921 1.00 93.12 117 PHE A O 1
ATOM 882 N N . ALA A 1 118 ? -8.069 2.724 6.531 1.00 94.25 118 ALA A N 1
ATOM 883 C CA . ALA A 1 118 ? -9.005 1.769 5.960 1.00 94.25 118 ALA A CA 1
ATOM 884 C C . ALA A 1 118 ? -8.265 0.614 5.267 1.00 94.25 118 ALA A C 1
ATOM 886 O O . ALA A 1 118 ? -8.537 -0.546 5.554 1.00 94.25 118 ALA A O 1
ATOM 887 N N . ALA A 1 119 ? -7.273 0.916 4.422 1.00 96.56 119 ALA A N 1
ATOM 888 C CA . ALA A 1 119 ? -6.444 -0.110 3.787 1.00 96.56 119 ALA A CA 1
ATOM 889 C C . ALA A 1 119 ? -5.626 -0.935 4.800 1.00 96.56 119 ALA A C 1
ATOM 891 O O . ALA A 1 119 ? -5.455 -2.135 4.605 1.00 96.56 119 ALA A O 1
ATOM 892 N N . TYR A 1 120 ? -5.134 -0.308 5.875 1.00 95.25 120 TYR A N 1
ATOM 893 C CA . TYR A 1 120 ? -4.441 -1.003 6.964 1.00 95.25 120 TYR A CA 1
ATOM 894 C C . TYR A 1 120 ? -5.359 -1.995 7.678 1.00 95.25 120 TYR A C 1
ATOM 896 O O . TYR A 1 120 ? -4.962 -3.131 7.891 1.00 95.25 120 TYR A O 1
ATOM 904 N N . GLU A 1 121 ? -6.585 -1.596 8.010 1.00 94.31 121 GLU A N 1
ATOM 905 C CA . GLU A 1 121 ? -7.533 -2.483 8.684 1.00 94.31 121 GLU A CA 1
ATOM 906 C C . GLU A 1 121 ? -7.910 -3.666 7.783 1.00 94.31 121 GLU A C 1
ATOM 908 O O . GLU A 1 121 ? -7.849 -4.809 8.220 1.00 94.31 121 GLU A O 1
ATOM 913 N N . LEU A 1 122 ? -8.197 -3.420 6.497 1.00 95.19 122 LEU A N 1
ATOM 914 C CA . LEU A 1 122 ? -8.532 -4.480 5.535 1.00 95.19 122 LEU A CA 1
ATOM 915 C C . LEU A 1 122 ? -7.446 -5.555 5.398 1.00 95.19 122 LEU A C 1
ATOM 917 O O . LEU A 1 122 ? -7.772 -6.693 5.078 1.00 95.19 122 LEU A O 1
ATOM 921 N N . ARG A 1 123 ? -6.172 -5.215 5.628 1.00 93.88 123 ARG A N 1
ATOM 922 C CA . ARG A 1 123 ? -5.057 -6.172 5.567 1.00 93.88 123 ARG A CA 1
ATOM 923 C C . ARG A 1 123 ? -5.201 -7.305 6.587 1.00 93.88 123 ARG A C 1
ATOM 925 O O . ARG A 1 123 ? -4.765 -8.411 6.297 1.00 93.88 123 ARG A O 1
ATOM 932 N N . PHE A 1 124 ? -5.801 -7.044 7.747 1.00 91.75 124 PHE A N 1
ATOM 933 C CA . PHE A 1 124 ? -5.971 -8.040 8.813 1.00 91.75 124 PHE A CA 1
ATOM 934 C C . PHE A 1 124 ? -7.303 -8.791 8.727 1.00 91.75 124 PHE A C 1
ATOM 936 O O . PHE A 1 124 ? -7.659 -9.517 9.652 1.00 91.75 124 PHE A O 1
ATOM 943 N N . GLN A 1 125 ? -8.054 -8.593 7.643 1.00 91.94 125 GLN A N 1
ATOM 944 C CA . GLN A 1 125 ? -9.371 -9.181 7.446 1.00 91.94 125 GLN A CA 1
ATOM 945 C C . GLN A 1 125 ? -9.310 -10.223 6.330 1.00 91.94 125 GLN A C 1
ATOM 947 O O . GLN A 1 125 ? -8.713 -10.000 5.276 1.00 91.94 125 GLN A O 1
ATOM 952 N N . ASP A 1 126 ? -9.978 -11.351 6.552 1.00 88.31 126 ASP A N 1
ATOM 953 C CA . ASP A 1 126 ? -10.033 -12.438 5.583 1.00 88.31 126 ASP A CA 1
ATOM 954 C C . ASP A 1 126 ? -11.198 -12.289 4.595 1.00 88.31 126 ASP A C 1
ATOM 956 O O . ASP A 1 126 ? -12.228 -11.654 4.845 1.00 88.31 126 ASP A O 1
ATOM 960 N N . GLY A 1 127 ? -11.054 -12.969 3.459 1.00 88.75 127 GLY A N 1
ATOM 961 C CA . GLY A 1 127 ? -12.142 -13.237 2.529 1.00 88.75 127 GLY A CA 1
ATOM 962 C C . GLY A 1 127 ? -12.313 -12.220 1.392 1.00 88.75 127 GLY A C 1
ATOM 963 O O . GLY A 1 127 ? -11.646 -11.184 1.328 1.00 88.75 127 GLY A O 1
ATOM 964 N N . PRO A 1 128 ? -13.230 -12.505 0.445 1.00 89.94 128 PRO A N 1
ATOM 965 C CA . PRO A 1 128 ? -13.299 -11.789 -0.831 1.00 89.94 128 PRO A CA 1
ATOM 966 C C . PRO A 1 128 ? -13.567 -10.287 -0.701 1.00 89.94 128 PRO A C 1
ATOM 968 O O . PRO A 1 128 ? -13.058 -9.505 -1.499 1.00 89.94 128 PRO A O 1
ATOM 971 N N . LYS A 1 129 ? -14.347 -9.864 0.303 1.00 91.25 129 LYS A N 1
ATOM 972 C CA . LYS A 1 129 ? -14.656 -8.442 0.534 1.00 91.25 129 LYS A CA 1
ATOM 973 C C . LYS A 1 129 ? -13.410 -7.648 0.933 1.00 91.25 129 LYS A C 1
ATOM 975 O O . LYS A 1 129 ? -13.202 -6.561 0.397 1.00 91.25 129 LYS A O 1
ATOM 980 N N . ALA A 1 130 ? -12.582 -8.199 1.823 1.00 94.00 130 ALA A N 1
ATOM 981 C CA . ALA A 1 130 ? -11.331 -7.574 2.238 1.00 94.00 130 ALA A CA 1
ATOM 982 C C . ALA A 1 130 ? -10.373 -7.444 1.048 1.00 94.00 130 ALA A C 1
ATOM 984 O O . ALA A 1 130 ? -9.897 -6.347 0.757 1.00 94.00 130 ALA A O 1
ATOM 985 N N . ILE A 1 131 ? -10.210 -8.528 0.278 1.00 95.44 131 ILE A N 1
ATOM 986 C CA . ILE A 1 131 ? -9.387 -8.534 -0.937 1.00 95.44 131 ILE A CA 1
ATOM 987 C C . ILE A 1 131 ? -9.879 -7.479 -1.935 1.00 95.44 131 ILE A C 1
ATOM 989 O O . ILE A 1 131 ? -9.082 -6.676 -2.410 1.00 95.44 131 ILE A O 1
ATOM 993 N N . VAL A 1 132 ? -11.183 -7.406 -2.225 1.00 94.94 132 VAL A N 1
ATOM 994 C CA . VAL A 1 132 ? -11.740 -6.390 -3.139 1.00 94.94 132 VAL A CA 1
ATOM 995 C C . VAL A 1 132 ? -11.476 -4.966 -2.638 1.00 94.94 132 VAL A C 1
ATOM 997 O O . VAL A 1 132 ? -11.103 -4.109 -3.439 1.00 94.94 132 VAL A O 1
ATOM 1000 N N . GLY A 1 133 ? -11.607 -4.714 -1.333 1.00 95.81 133 GLY A N 1
ATOM 1001 C CA . GLY A 1 133 ? -11.271 -3.417 -0.743 1.00 95.81 133 GLY A CA 1
ATOM 1002 C C . GLY A 1 133 ? -9.785 -3.064 -0.890 1.00 95.81 133 GLY A C 1
ATOM 1003 O O . GLY A 1 133 ? -9.457 -1.937 -1.263 1.00 95.81 133 GLY A O 1
ATOM 1004 N N . LEU A 1 134 ? -8.881 -4.029 -0.685 1.00 97.56 134 LEU A N 1
ATOM 1005 C CA . LEU A 1 134 ? -7.442 -3.853 -0.923 1.00 97.56 134 LEU A CA 1
ATOM 1006 C C . LEU A 1 134 ? -7.151 -3.578 -2.407 1.00 97.56 134 LEU A C 1
ATOM 1008 O O . LEU A 1 134 ? -6.351 -2.704 -2.731 1.00 97.56 134 LEU A O 1
ATOM 1012 N N . LEU A 1 135 ? -7.840 -4.258 -3.328 1.00 97.12 135 LEU A N 1
ATOM 1013 C CA . LEU A 1 135 ? -7.712 -4.005 -4.765 1.00 97.12 135 LEU A CA 1
ATOM 1014 C C . LEU A 1 135 ? -8.166 -2.597 -5.168 1.00 97.12 135 LEU A C 1
ATOM 1016 O O . LEU A 1 135 ? -7.569 -1.994 -6.061 1.00 97.12 135 LEU A O 1
ATOM 1020 N N . ASP A 1 136 ? -9.204 -2.063 -4.528 1.00 96.12 136 ASP A N 1
ATOM 1021 C CA . ASP A 1 136 ? -9.621 -0.674 -4.726 1.00 96.12 136 ASP A CA 1
ATOM 1022 C C . ASP A 1 136 ? -8.588 0.306 -4.131 1.00 96.12 136 ASP A C 1
ATOM 1024 O O . ASP A 1 136 ? -8.295 1.338 -4.741 1.00 96.12 136 ASP A O 1
ATOM 1028 N N . ALA A 1 137 ? -7.955 -0.047 -3.007 1.00 97.31 137 ALA A N 1
ATOM 1029 C CA . ALA A 1 137 ? -6.907 0.751 -2.366 1.00 97.31 137 ALA A CA 1
ATOM 1030 C C . ALA A 1 137 ? -5.628 0.883 -3.216 1.00 97.31 137 ALA A C 1
ATOM 1032 O O . ALA A 1 137 ? -4.959 1.918 -3.153 1.00 97.31 137 ALA A O 1
ATOM 1033 N N . LEU A 1 138 ? -5.310 -0.099 -4.071 1.00 97.00 138 LEU A N 1
ATOM 1034 C CA . LEU A 1 138 ? -4.187 -0.007 -5.020 1.00 97.00 138 LEU A CA 1
ATOM 1035 C C . LEU A 1 138 ? -4.327 1.160 -6.006 1.00 97.00 138 LEU A C 1
ATOM 1037 O O . LEU A 1 138 ? -3.326 1.702 -6.472 1.00 97.00 138 LEU A O 1
ATOM 1041 N N . MET A 1 139 ? -5.559 1.563 -6.322 1.00 95.81 139 MET A N 1
ATOM 1042 C CA . MET A 1 139 ? -5.832 2.648 -7.268 1.00 95.81 139 MET A CA 1
ATOM 1043 C C . MET A 1 139 ? -5.737 4.040 -6.631 1.00 95.81 139 MET A C 1
ATOM 1045 O O . MET A 1 139 ? -5.909 5.051 -7.318 1.00 95.81 139 MET A O 1
ATOM 1049 N N . HIS A 1 140 ? -5.468 4.112 -5.326 1.00 95.88 140 HIS A N 1
ATOM 1050 C CA . HIS A 1 140 ? -5.462 5.365 -4.592 1.00 95.88 140 HIS A CA 1
ATOM 1051 C C . HIS A 1 140 ? -4.216 6.219 -4.908 1.00 95.88 140 HIS A C 1
ATOM 1053 O O . HIS A 1 140 ? -3.103 5.687 -4.994 1.00 95.88 140 HIS A O 1
ATOM 1059 N N . PRO A 1 141 ? -4.339 7.559 -5.044 1.00 93.94 141 PRO A N 1
ATOM 1060 C CA . PRO A 1 141 ? -3.200 8.420 -5.368 1.00 93.94 141 PRO A CA 1
ATOM 1061 C C . PRO A 1 141 ? -2.131 8.474 -4.269 1.00 93.94 141 PRO A C 1
ATOM 1063 O O . PRO A 1 141 ? -0.973 8.763 -4.570 1.00 93.94 141 PRO A O 1
ATOM 1066 N N . PHE A 1 142 ? -2.472 8.178 -3.012 1.00 94.75 142 PHE A N 1
ATOM 1067 C CA . PHE A 1 142 ? -1.514 8.232 -1.905 1.00 94.75 142 PHE A CA 1
ATOM 1068 C C . PHE A 1 142 ? -0.751 6.918 -1.732 1.00 94.75 142 PHE A C 1
ATOM 1070 O O . PHE A 1 142 ? -1.351 5.854 -1.586 1.00 94.75 142 PHE A O 1
ATOM 1077 N N . SER A 1 143 ? 0.578 7.009 -1.659 1.00 94.00 143 SER A N 1
ATOM 1078 C CA . SER A 1 143 ? 1.461 5.850 -1.485 1.00 94.00 143 SER A CA 1
ATOM 1079 C C . SER A 1 143 ? 1.224 5.081 -0.196 1.00 94.00 143 SER A C 1
ATOM 1081 O O . SER A 1 143 ? 1.288 3.862 -0.224 1.00 94.00 143 SER A O 1
ATOM 1083 N N . ALA A 1 144 ? 0.883 5.748 0.911 1.00 94.44 144 ALA A N 1
ATOM 1084 C CA . ALA A 1 144 ? 0.580 5.064 2.173 1.00 94.44 144 ALA A CA 1
ATOM 1085 C C . ALA A 1 144 ? -0.610 4.092 2.039 1.00 94.44 144 ALA A C 1
ATOM 1087 O O . ALA A 1 144 ? -0.539 2.958 2.505 1.00 94.44 144 ALA A O 1
ATOM 1088 N N . THR A 1 145 ? -1.672 4.508 1.339 1.00 96.62 145 THR A N 1
ATOM 1089 C CA . THR A 1 145 ? -2.839 3.663 1.044 1.00 96.62 145 THR A CA 1
ATOM 1090 C C . THR A 1 145 ? -2.445 2.463 0.181 1.00 96.62 145 THR A C 1
ATOM 1092 O O . THR A 1 145 ? -2.768 1.329 0.529 1.00 96.62 145 THR A O 1
ATOM 1095 N N . ARG A 1 146 ? -1.685 2.695 -0.903 1.00 97.25 146 ARG A N 1
ATOM 1096 C CA . ARG A 1 146 ? -1.200 1.617 -1.783 1.00 97.25 146 ARG A CA 1
ATOM 1097 C C . ARG A 1 146 ? -0.256 0.657 -1.058 1.00 97.25 146 ARG A C 1
ATOM 1099 O O . ARG A 1 146 ? -0.347 -0.543 -1.267 1.00 97.25 146 ARG A O 1
ATOM 1106 N N . ALA A 1 147 ? 0.623 1.163 -0.197 1.00 96.62 147 ALA A N 1
ATOM 1107 C CA . ALA A 1 147 ? 1.570 0.352 0.561 1.00 96.62 147 ALA A CA 1
ATOM 1108 C C . ALA A 1 147 ? 0.849 -0.606 1.519 1.00 96.62 147 ALA A C 1
ATOM 1110 O O . ALA A 1 147 ? 1.141 -1.798 1.513 1.00 96.62 147 ALA A O 1
ATOM 1111 N N . ASN A 1 148 ? -0.142 -0.117 2.276 1.00 97.31 148 ASN A N 1
ATOM 1112 C CA . ASN A 1 148 ? -0.970 -0.980 3.124 1.00 97.31 148 ASN A CA 1
ATOM 1113 C C . ASN A 1 148 ? -1.739 -2.020 2.297 1.00 97.31 148 ASN A C 1
ATOM 1115 O O . ASN A 1 148 ? -1.790 -3.187 2.683 1.00 97.31 148 ASN A O 1
ATOM 1119 N N . ALA A 1 149 ? -2.270 -1.618 1.137 1.00 97.94 149 ALA A N 1
ATOM 1120 C CA . ALA A 1 149 ? -2.945 -2.529 0.219 1.00 97.94 149 ALA A CA 1
ATOM 1121 C C . ALA A 1 149 ? -2.022 -3.655 -0.267 1.00 97.94 149 ALA A C 1
ATOM 1123 O O . ALA A 1 149 ? -2.390 -4.825 -0.215 1.00 97.94 149 ALA A O 1
ATOM 1124 N N . LEU A 1 150 ? -0.806 -3.313 -0.702 1.00 97.75 150 LEU A N 1
ATOM 1125 C CA . LEU A 1 150 ? 0.189 -4.283 -1.150 1.00 97.75 150 LEU A CA 1
ATOM 1126 C C . LEU A 1 150 ? 0.579 -5.252 -0.035 1.00 97.75 150 LEU A C 1
ATOM 1128 O O . LEU A 1 150 ? 0.581 -6.451 -0.284 1.00 97.75 150 LEU A O 1
ATOM 1132 N N . LEU A 1 151 ? 0.846 -4.761 1.180 1.00 96.75 151 LEU A N 1
ATOM 1133 C CA . LEU A 1 151 ? 1.165 -5.619 2.325 1.00 96.75 151 LEU A CA 1
ATOM 1134 C C . LEU A 1 151 ? 0.035 -6.615 2.613 1.00 96.75 151 LEU A C 1
ATOM 1136 O O . LEU A 1 151 ? 0.295 -7.806 2.749 1.00 96.75 151 LEU A O 1
ATOM 1140 N N . GLY A 1 152 ? -1.219 -6.150 2.628 1.00 96.12 152 GLY A N 1
ATOM 1141 C CA . GLY A 1 152 ? -2.367 -7.033 2.840 1.00 96.12 152 GLY A CA 1
ATOM 1142 C C . GLY A 1 152 ? -2.562 -8.060 1.733 1.00 96.12 152 GLY A C 1
ATOM 1143 O O . GLY A 1 152 ? -2.937 -9.193 2.015 1.00 96.12 152 GLY A O 1
ATOM 1144 N N . LEU A 1 153 ? -2.271 -7.697 0.480 1.00 96.94 153 LEU A N 1
ATOM 1145 C CA . LEU A 1 153 ? -2.338 -8.623 -0.651 1.00 96.94 153 LEU A CA 1
ATOM 1146 C C . LEU A 1 153 ? -1.196 -9.646 -0.637 1.00 96.94 153 LEU A C 1
ATOM 1148 O O . LEU A 1 153 ? -1.440 -10.796 -0.979 1.00 96.94 153 LEU A O 1
ATOM 1152 N N . GLN A 1 154 ? 0.021 -9.263 -0.232 1.00 95.94 154 GLN A N 1
ATOM 1153 C CA . GLN A 1 154 ? 1.172 -10.176 -0.125 1.00 95.94 154 GLN A CA 1
ATOM 1154 C C . GLN A 1 154 ? 0.922 -11.310 0.870 1.00 95.94 154 GLN A C 1
ATOM 1156 O O . GLN A 1 154 ? 1.399 -12.422 0.666 1.00 95.94 154 GLN A O 1
ATOM 1161 N N . GLU A 1 155 ? 0.160 -11.031 1.926 1.00 93.00 155 GLU A N 1
ATOM 1162 C CA . GLU A 1 155 ? -0.171 -11.993 2.979 1.00 93.00 155 GLU A CA 1
ATOM 1163 C C . GLU A 1 155 ? -1.314 -12.944 2.583 1.00 93.00 155 GLU A C 1
ATOM 1165 O O . GLU A 1 155 ? -1.538 -13.948 3.258 1.00 93.00 155 GLU A O 1
ATOM 1170 N N . GLN A 1 156 ? -2.014 -12.688 1.468 1.00 93.25 156 GLN A N 1
ATOM 1171 C CA . GLN A 1 156 ? -3.114 -13.545 1.026 1.00 93.25 156 GLN A CA 1
ATOM 1172 C C . GLN A 1 156 ? -2.599 -14.913 0.548 1.00 93.25 156 GLN A C 1
ATOM 1174 O O . GLN A 1 156 ? -1.706 -14.959 -0.304 1.00 93.25 156 GLN A O 1
ATOM 1179 N N . PRO A 1 157 ? -3.212 -16.038 0.968 1.00 92.12 157 PRO A N 1
ATOM 1180 C CA . PRO A 1 157 ? -2.757 -17.381 0.594 1.00 92.12 157 PRO A CA 1
ATOM 1181 C C . PRO A 1 157 ? -2.691 -17.648 -0.916 1.00 92.12 157 PRO A C 1
ATOM 1183 O O . PRO A 1 157 ? -1.849 -18.418 -1.368 1.00 92.12 157 PRO A O 1
ATOM 1186 N N . ILE A 1 158 ? -3.560 -17.005 -1.705 1.00 91.50 158 ILE A N 1
ATOM 1187 C CA . ILE A 1 158 ? -3.576 -17.132 -3.173 1.00 91.50 158 ILE A CA 1
ATOM 1188 C C . ILE A 1 158 ? -2.458 -16.329 -3.863 1.00 91.50 158 ILE A C 1
ATOM 1190 O O . ILE A 1 158 ? -2.176 -16.564 -5.034 1.00 91.50 158 ILE A O 1
ATOM 1194 N N . ILE A 1 159 ? -1.833 -15.381 -3.154 1.00 94.50 159 ILE A N 1
ATOM 1195 C CA . ILE A 1 159 ? -0.802 -14.467 -3.668 1.00 94.50 159 ILE A CA 1
ATOM 1196 C C . ILE A 1 159 ? 0.584 -14.842 -3.151 1.00 94.50 159 ILE A C 1
ATOM 1198 O O . ILE A 1 159 ? 1.526 -14.878 -3.938 1.00 94.50 159 ILE A O 1
ATOM 1202 N N . ALA A 1 160 ? 0.715 -15.146 -1.856 1.00 94.38 160 ALA A N 1
ATOM 1203 C CA . ALA A 1 160 ? 1.997 -15.376 -1.188 1.00 94.38 160 ALA A CA 1
ATOM 1204 C C . ALA A 1 160 ? 2.932 -16.377 -1.909 1.00 94.38 160 ALA A C 1
ATOM 1206 O O . ALA A 1 160 ? 4.129 -16.109 -1.993 1.00 94.38 160 ALA A O 1
ATOM 1207 N N . PRO A 1 161 ? 2.448 -17.489 -2.503 1.00 94.56 161 PRO A N 1
ATOM 1208 C CA . PRO A 1 161 ? 3.317 -18.414 -3.236 1.00 94.56 161 PRO A CA 1
ATOM 1209 C C . PRO A 1 161 ? 3.832 -17.879 -4.583 1.00 94.56 161 PRO A C 1
ATOM 1211 O O . PRO A 1 161 ? 4.757 -18.454 -5.146 1.00 94.56 161 PRO A O 1
ATOM 1214 N N . LEU A 1 162 ? 3.216 -16.827 -5.131 1.00 96.25 162 LEU A N 1
ATOM 1215 C CA . LEU A 1 162 ? 3.463 -16.315 -6.487 1.00 96.25 162 LEU A CA 1
ATOM 1216 C C . LEU A 1 162 ? 4.388 -15.095 -6.525 1.00 96.25 162 LEU A C 1
ATOM 1218 O O . LEU A 1 162 ? 4.714 -14.613 -7.608 1.00 96.25 162 LEU A O 1
ATOM 1222 N N . ILE A 1 163 ? 4.770 -14.569 -5.361 1.00 95.56 163 ILE A N 1
ATOM 1223 C CA . ILE A 1 163 ? 5.602 -13.366 -5.241 1.00 95.56 163 ILE A CA 1
ATOM 1224 C C . ILE A 1 163 ? 7.083 -13.684 -4.989 1.00 95.56 163 ILE A C 1
ATOM 1226 O O . ILE A 1 163 ? 7.900 -12.768 -4.928 1.00 95.56 163 ILE A O 1
ATOM 1230 N N . GLU A 1 164 ? 7.438 -14.967 -4.876 1.00 93.12 164 GLU A N 1
ATOM 1231 C CA . GLU A 1 164 ? 8.821 -15.426 -4.751 1.00 93.12 164 GLU A CA 1
ATOM 1232 C C . GLU A 1 164 ? 9.256 -16.228 -5.995 1.00 93.12 164 GLU A C 1
ATOM 1234 O O . GLU A 1 164 ? 8.480 -17.032 -6.516 1.00 93.12 164 GLU A O 1
ATOM 1239 N N . PRO A 1 165 ? 10.496 -16.041 -6.485 1.00 93.88 165 PRO A N 1
ATOM 1240 C CA . PRO A 1 165 ? 11.466 -15.041 -6.033 1.00 93.88 165 PRO A CA 1
ATOM 1241 C C . PRO A 1 165 ? 11.022 -13.611 -6.402 1.00 93.88 165 PRO A C 1
ATOM 1243 O O . PRO A 1 165 ? 10.048 -13.426 -7.131 1.00 93.88 165 PRO A O 1
ATOM 1246 N N . ARG A 1 166 ? 11.760 -12.580 -5.969 1.00 92.19 166 ARG A N 1
ATOM 1247 C CA . ARG A 1 166 ? 11.476 -11.167 -6.318 1.00 92.19 166 ARG A CA 1
ATOM 1248 C C . ARG A 1 166 ? 11.461 -10.869 -7.825 1.00 92.19 166 ARG A C 1
ATOM 1250 O O . ARG A 1 166 ? 10.980 -9.827 -8.246 1.00 92.19 166 ARG A O 1
ATOM 1257 N N . GLN A 1 167 ? 12.001 -11.752 -8.656 1.00 95.31 167 GLN A N 1
ATOM 1258 C CA . GLN A 1 167 ? 11.916 -11.644 -10.113 1.00 95.31 167 GLN A CA 1
ATOM 1259 C C . GLN A 1 167 ? 10.584 -12.166 -10.673 1.00 95.31 167 GLN A C 1
ATOM 1261 O O . GLN A 1 167 ? 10.335 -12.059 -11.872 1.00 95.31 167 GLN A O 1
ATOM 1266 N N . SER A 1 168 ? 9.723 -12.740 -9.830 1.00 97.06 168 SER A N 1
ATOM 1267 C CA . SER A 1 168 ? 8.421 -13.250 -10.240 1.00 97.06 168 SER A CA 1
ATOM 1268 C C . SER A 1 168 ? 7.551 -12.141 -10.849 1.00 97.06 168 SER A C 1
ATOM 1270 O O . SER A 1 168 ? 7.553 -11.005 -10.361 1.00 97.06 168 SER A O 1
ATOM 1272 N N . PRO A 1 169 ? 6.762 -12.443 -11.896 1.00 97.69 169 PRO A N 1
ATOM 1273 C CA . PRO A 1 169 ? 5.923 -11.447 -12.564 1.00 97.69 169 PRO A CA 1
ATOM 1274 C C . PRO A 1 169 ? 4.976 -10.701 -11.619 1.00 97.69 169 PRO A C 1
ATOM 1276 O O . PRO A 1 169 ? 4.745 -9.502 -11.788 1.00 97.69 169 PRO A O 1
ATOM 1279 N N . LEU A 1 170 ? 4.440 -11.391 -10.607 1.00 97.56 170 LEU A N 1
ATOM 1280 C CA . LEU A 1 170 ? 3.544 -10.769 -9.642 1.00 97.56 170 LEU A CA 1
ATOM 1281 C C . LEU A 1 170 ? 4.292 -9.816 -8.706 1.00 97.56 170 LEU A C 1
ATOM 1283 O O . LEU A 1 170 ? 3.808 -8.708 -8.479 1.00 97.56 170 LEU A O 1
ATOM 1287 N N . TRP A 1 171 ? 5.488 -10.190 -8.232 1.00 97.44 171 TRP A N 1
ATOM 1288 C CA . TRP A 1 171 ? 6.328 -9.275 -7.458 1.00 97.44 171 TRP A CA 1
ATOM 1289 C C . TRP A 1 171 ? 6.672 -8.025 -8.258 1.00 97.44 171 TRP A C 1
ATOM 1291 O O . TRP A 1 171 ? 6.544 -6.928 -7.730 1.00 97.44 171 TRP A O 1
ATOM 1301 N N . VAL A 1 172 ? 7.050 -8.164 -9.532 1.00 97.56 172 VAL A N 1
ATOM 1302 C CA . VAL A 1 172 ? 7.373 -7.025 -10.408 1.00 97.56 172 VAL A CA 1
ATOM 1303 C C . VAL A 1 172 ? 6.202 -6.039 -10.496 1.00 97.56 172 VAL A C 1
ATOM 1305 O O . VAL A 1 172 ? 6.399 -4.838 -10.330 1.00 97.56 172 VAL A O 1
ATOM 1308 N N . LEU A 1 173 ? 4.967 -6.528 -10.659 1.00 97.44 173 LEU A N 1
ATOM 1309 C CA . LEU A 1 173 ? 3.778 -5.666 -10.640 1.00 97.44 173 LEU A CA 1
ATOM 1310 C C . LEU A 1 173 ? 3.579 -4.981 -9.283 1.00 97.44 173 LEU A C 1
ATOM 1312 O O . LEU A 1 173 ? 3.305 -3.784 -9.234 1.00 97.44 173 LEU A O 1
ATOM 1316 N N . MET A 1 174 ? 3.718 -5.716 -8.178 1.00 97.75 174 MET A N 1
ATOM 1317 C CA . MET A 1 174 ? 3.597 -5.150 -6.828 1.00 97.75 174 MET A CA 1
ATOM 1318 C C . MET A 1 174 ? 4.673 -4.100 -6.554 1.00 97.75 174 MET A C 1
ATOM 1320 O O . MET A 1 174 ? 4.391 -3.051 -5.972 1.00 97.75 174 MET A O 1
ATOM 1324 N N . GLN A 1 175 ? 5.889 -4.363 -7.024 1.00 96.50 175 GLN A N 1
ATOM 1325 C CA . GLN A 1 175 ? 6.996 -3.437 -6.989 1.00 96.50 175 GLN A CA 1
ATOM 1326 C C . GLN A 1 175 ? 6.584 -2.173 -7.748 1.00 96.50 175 GLN A C 1
ATOM 1328 O O . GLN A 1 175 ? 6.483 -1.119 -7.126 1.00 96.50 175 GLN A O 1
ATOM 1333 N N . ASP A 1 176 ? 6.210 -2.251 -9.022 1.00 97.88 176 ASP A N 1
ATOM 1334 C CA . ASP A 1 176 ? 5.767 -1.090 -9.806 1.00 97.88 176 ASP A CA 1
ATOM 1335 C C . ASP A 1 176 ? 4.609 -0.304 -9.168 1.00 97.88 176 ASP A C 1
ATOM 1337 O O . ASP A 1 176 ? 4.605 0.917 -9.251 1.00 97.88 176 ASP A O 1
ATOM 1341 N N . VAL A 1 177 ? 3.665 -0.932 -8.461 1.00 98.00 177 VAL A N 1
ATOM 1342 C CA . VAL A 1 177 ? 2.599 -0.205 -7.733 1.00 98.00 177 VAL A CA 1
ATOM 1343 C C . VAL A 1 177 ? 3.129 0.625 -6.555 1.00 98.00 177 VAL A C 1
ATOM 1345 O O . VAL A 1 177 ? 2.564 1.672 -6.215 1.00 98.00 177 VAL A O 1
ATOM 1348 N N . SER A 1 178 ? 4.212 0.177 -5.922 1.00 95.62 178 SER A N 1
ATOM 1349 C CA . SER A 1 178 ? 4.787 0.836 -4.744 1.00 95.62 178 SER A CA 1
ATOM 1350 C C . SER A 1 178 ? 5.587 2.108 -5.057 1.00 95.62 178 SER A C 1
ATOM 1352 O O . SER A 1 178 ? 5.920 2.851 -4.138 1.00 95.62 178 SER A O 1
ATOM 1354 N N . THR A 1 179 ? 5.865 2.407 -6.331 1.00 94.88 179 THR A N 1
ATOM 1355 C CA . THR A 1 179 ? 6.531 3.663 -6.720 1.00 94.88 179 THR A CA 1
ATOM 1356 C C . THR A 1 179 ? 5.581 4.868 -6.647 1.00 94.88 179 THR A C 1
ATOM 1358 O O . THR A 1 179 ? 4.356 4.742 -6.740 1.00 94.88 179 THR A O 1
ATOM 1361 N N . ASP A 1 180 ? 6.146 6.069 -6.524 1.00 92.88 180 ASP A N 1
ATOM 1362 C CA . ASP A 1 180 ? 5.406 7.337 -6.607 1.00 92.88 180 ASP A CA 1
ATOM 1363 C C . ASP A 1 180 ? 5.312 7.887 -8.042 1.00 92.88 180 ASP A C 1
ATOM 1365 O O . ASP A 1 180 ? 4.599 8.858 -8.310 1.00 92.88 180 ASP A O 1
ATOM 1369 N N . LEU A 1 181 ? 5.965 7.233 -9.007 1.00 95.56 181 LEU A N 1
ATOM 1370 C CA . LEU A 1 181 ? 5.911 7.604 -10.420 1.00 95.56 181 LEU A CA 1
ATOM 1371 C C . LEU A 1 181 ? 4.554 7.215 -11.022 1.00 95.56 181 LEU A C 1
ATOM 1373 O O . LEU A 1 181 ? 4.304 6.050 -11.324 1.00 95.56 181 LEU A O 1
ATOM 1377 N N . LYS A 1 182 ? 3.664 8.194 -11.225 1.00 96.12 182 LYS A N 1
ATOM 1378 C CA . LYS A 1 182 ? 2.284 7.967 -11.708 1.00 96.12 182 LYS A CA 1
ATOM 1379 C C . LYS A 1 182 ? 2.188 7.195 -13.020 1.00 96.12 182 LYS A C 1
ATOM 1381 O O . LYS A 1 182 ? 1.265 6.400 -13.183 1.00 96.12 182 LYS A O 1
ATOM 1386 N N . SER A 1 183 ? 3.119 7.422 -13.941 1.00 96.81 183 SER A N 1
ATOM 1387 C CA . SER A 1 183 ? 3.187 6.697 -15.214 1.00 96.81 183 SER A CA 1
ATOM 1388 C C . SER A 1 183 ? 3.515 5.212 -15.054 1.00 96.81 183 SER A C 1
ATOM 1390 O O . SER A 1 183 ? 3.283 4.456 -15.988 1.00 96.81 183 SER A O 1
ATOM 1392 N N . VAL A 1 184 ? 4.036 4.807 -13.894 1.00 97.56 184 VAL A N 1
ATOM 1393 C CA . VAL A 1 184 ? 4.427 3.430 -13.578 1.00 97.56 184 VAL A CA 1
ATOM 1394 C C . VAL A 1 184 ? 3.384 2.782 -12.668 1.00 97.56 184 VAL A C 1
ATOM 1396 O O . VAL A 1 184 ? 2.779 1.781 -13.051 1.00 97.56 184 VAL A O 1
ATOM 1399 N N . TRP A 1 185 ? 3.089 3.382 -11.505 1.00 97.56 185 TRP A N 1
ATOM 1400 C CA . TRP A 1 185 ? 2.230 2.721 -10.516 1.00 97.56 185 TRP A CA 1
ATOM 1401 C C . TRP A 1 185 ? 0.795 2.540 -10.990 1.00 97.56 185 TRP A C 1
ATOM 1403 O O . TRP A 1 185 ? 0.174 1.533 -10.664 1.00 97.56 185 TRP A O 1
ATOM 1413 N N . LYS A 1 186 ? 0.242 3.497 -11.745 1.00 97.56 186 LYS A N 1
ATOM 1414 C CA . LYS A 1 186 ? -1.178 3.451 -12.107 1.00 97.56 186 LYS A CA 1
ATOM 1415 C C . LYS A 1 186 ? -1.479 2.310 -13.092 1.00 97.56 186 LYS A C 1
ATOM 1417 O O . LYS A 1 186 ? -2.351 1.504 -12.768 1.00 97.56 186 LYS A O 1
ATOM 1422 N N . PRO A 1 187 ? -0.765 2.169 -14.228 1.00 97.88 187 PRO A N 1
ATOM 1423 C CA . PRO A 1 187 ? -0.941 1.005 -15.097 1.00 97.88 187 PRO A CA 1
ATOM 1424 C C . PRO A 1 187 ? -0.643 -0.321 -14.384 1.00 97.88 187 PRO A C 1
ATOM 1426 O O . PRO A 1 187 ? -1.353 -1.306 -14.589 1.00 97.88 187 PRO A O 1
ATOM 1429 N N . ALA A 1 188 ? 0.369 -0.350 -13.508 1.00 98.12 188 ALA A N 1
ATOM 1430 C CA . ALA A 1 188 ? 0.689 -1.538 -12.723 1.00 98.12 188 ALA A CA 1
ATOM 1431 C C . ALA A 1 188 ? -0.444 -1.922 -11.759 1.00 98.12 188 ALA A C 1
ATOM 1433 O O . ALA A 1 188 ? -0.769 -3.100 -11.651 1.00 98.12 188 ALA A O 1
ATOM 1434 N N . ALA A 1 189 ? -1.099 -0.949 -11.117 1.00 98.12 189 ALA A N 1
ATOM 1435 C CA . ALA A 1 189 ? -2.218 -1.183 -10.204 1.00 98.12 189 ALA A CA 1
ATOM 1436 C C . ALA A 1 189 ? -3.446 -1.723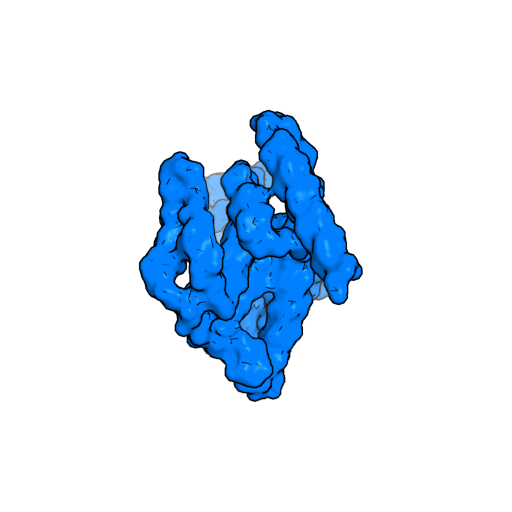 -10.946 1.00 98.12 189 ALA A C 1
ATOM 1438 O O . ALA A 1 189 ? -4.092 -2.658 -10.473 1.00 98.12 189 ALA A O 1
ATOM 1439 N N . GLU A 1 190 ? -3.734 -1.188 -12.136 1.00 98.25 190 GLU A N 1
ATOM 1440 C CA . GLU A 1 190 ? -4.806 -1.682 -13.007 1.00 98.25 190 GLU A CA 1
ATOM 1441 C C . GLU A 1 190 ? -4.552 -3.138 -13.418 1.00 98.25 190 GLU A C 1
ATOM 1443 O O . GLU A 1 190 ? -5.445 -3.983 -13.299 1.00 98.25 190 GLU A O 1
ATOM 1448 N N . ARG A 1 191 ? -3.317 -3.451 -13.830 1.00 98.06 191 ARG A N 1
ATOM 1449 C CA . ARG A 1 191 ? -2.921 -4.811 -14.208 1.00 98.06 191 ARG A CA 1
ATOM 1450 C C . ARG A 1 191 ? -2.934 -5.764 -13.017 1.00 98.06 191 ARG A C 1
ATOM 1452 O O . ARG A 1 191 ? -3.510 -6.839 -13.129 1.00 98.06 191 ARG A O 1
ATOM 1459 N N . LEU A 1 192 ? -2.380 -5.367 -11.873 1.00 98.06 192 LEU A N 1
ATOM 1460 C CA . LEU A 1 192 ? -2.383 -6.164 -10.645 1.00 98.06 192 LEU A CA 1
ATOM 1461 C C . LEU A 1 192 ? -3.815 -6.480 -10.195 1.00 98.06 192 LEU A C 1
ATOM 1463 O O . LEU A 1 192 ? -4.126 -7.626 -9.882 1.00 98.06 192 LEU A O 1
ATOM 1467 N N . ARG A 1 193 ? -4.718 -5.494 -10.244 1.00 97.81 193 ARG A N 1
ATOM 1468 C CA . ARG A 1 193 ? -6.142 -5.679 -9.935 1.00 97.81 193 ARG A CA 1
ATOM 1469 C C . ARG A 1 193 ? -6.821 -6.679 -10.866 1.00 97.81 193 ARG A C 1
ATOM 1471 O O . ARG A 1 193 ? -7.596 -7.505 -10.390 1.00 97.81 193 ARG A O 1
ATOM 1478 N N . ALA A 1 194 ? -6.546 -6.617 -12.168 1.00 97.94 194 ALA A N 1
ATOM 1479 C CA . ALA A 1 194 ? -7.075 -7.583 -13.129 1.00 97.94 194 ALA A CA 1
ATOM 1480 C C . ALA A 1 194 ? -6.519 -8.996 -12.880 1.00 97.94 194 ALA A C 1
ATOM 1482 O O . ALA A 1 194 ? -7.291 -9.951 -12.820 1.00 97.94 194 ALA A O 1
ATOM 1483 N N . THR A 1 195 ? -5.207 -9.115 -12.659 1.00 98.06 195 THR A N 1
ATOM 1484 C CA . THR A 1 195 ? -4.529 -10.383 -12.362 1.00 98.06 195 THR A CA 1
ATOM 1485 C C . THR A 1 195 ? -5.096 -11.051 -11.112 1.00 98.06 195 THR A C 1
ATOM 1487 O O . THR A 1 195 ? -5.441 -12.228 -11.149 1.00 98.06 195 THR A O 1
ATOM 1490 N N . ILE A 1 196 ? -5.240 -10.310 -10.009 1.00 97.25 196 ILE A N 1
ATOM 1491 C CA . ILE A 1 196 ? -5.744 -10.875 -8.750 1.00 97.25 196 ILE A CA 1
ATOM 1492 C C . ILE A 1 196 ? -7.212 -11.288 -8.882 1.00 97.25 196 ILE A C 1
ATOM 1494 O O . ILE A 1 196 ? -7.587 -12.335 -8.367 1.00 97.25 196 ILE A O 1
ATOM 1498 N N . ARG A 1 197 ? -8.039 -10.531 -9.616 1.00 96.81 197 ARG A N 1
ATOM 1499 C CA . ARG A 1 197 ? -9.420 -10.951 -9.907 1.00 96.81 197 ARG A CA 1
ATOM 1500 C C . ARG A 1 197 ? -9.469 -12.260 -10.685 1.00 96.81 197 ARG A C 1
ATOM 1502 O O . ARG A 1 197 ? -10.189 -13.157 -10.278 1.00 96.81 197 ARG A O 1
ATOM 1509 N N . ALA A 1 198 ? -8.652 -12.402 -11.726 1.00 97.62 198 ALA A N 1
ATOM 1510 C CA . ALA A 1 198 ? -8.580 -13.650 -12.480 1.00 97.62 198 ALA A CA 1
ATOM 1511 C C . ALA A 1 198 ? -8.146 -14.837 -11.596 1.00 97.62 198 ALA A C 1
ATOM 1513 O O . ALA A 1 198 ? -8.731 -15.912 -11.692 1.00 97.62 198 ALA A O 1
ATOM 1514 N N . LEU A 1 199 ? -7.183 -14.635 -10.686 1.00 96.75 199 LEU A N 1
ATOM 1515 C CA . LEU A 1 199 ? -6.801 -15.652 -9.695 1.00 96.75 199 LEU A CA 1
ATOM 1516 C C . LEU A 1 199 ? -7.966 -16.012 -8.757 1.00 96.75 199 LEU A C 1
ATOM 1518 O O . LEU A 1 199 ? -8.189 -17.190 -8.487 1.00 96.75 199 LEU A O 1
ATOM 1522 N N . MET A 1 200 ? -8.724 -15.019 -8.278 1.00 95.44 200 MET A N 1
ATOM 1523 C CA . MET A 1 200 ? -9.920 -15.244 -7.452 1.00 95.44 200 MET A CA 1
ATOM 1524 C C . MET A 1 200 ? -11.021 -15.999 -8.209 1.00 95.44 200 MET A C 1
ATOM 1526 O O . MET A 1 200 ? -11.727 -16.803 -7.605 1.00 95.44 200 MET A O 1
ATOM 1530 N N . ASP A 1 201 ? -11.132 -15.776 -9.519 1.00 96.38 201 ASP A N 1
ATOM 1531 C CA . ASP A 1 201 ? -12.064 -16.469 -10.413 1.00 96.38 201 ASP A CA 1
ATOM 1532 C C . ASP A 1 201 ? -11.576 -17.882 -10.807 1.00 96.38 201 ASP A C 1
ATOM 1534 O O . ASP A 1 201 ? -12.252 -18.596 -11.549 1.00 96.38 201 ASP A O 1
ATOM 1538 N N . GLY A 1 202 ? -10.417 -18.316 -10.294 1.00 96.88 202 GLY A N 1
ATOM 1539 C CA . GLY A 1 202 ? -9.882 -19.666 -10.469 1.00 96.88 202 GLY A CA 1
ATOM 1540 C C . GLY A 1 202 ? -8.985 -19.858 -11.693 1.00 96.88 202 GLY A C 1
ATOM 1541 O O . GLY A 1 202 ? -8.623 -20.996 -11.992 1.00 96.88 202 GLY A O 1
ATOM 1542 N N . VAL A 1 203 ? -8.601 -18.785 -12.393 1.00 98.25 203 VAL A N 1
ATOM 1543 C CA . VAL A 1 203 ? -7.643 -18.865 -13.507 1.00 98.25 203 VAL A CA 1
ATOM 1544 C C . VAL A 1 203 ? -6.277 -19.288 -12.970 1.00 98.25 203 VAL A C 1
ATOM 1546 O O . VAL A 1 203 ? -5.770 -18.723 -11.997 1.00 98.25 203 VAL A O 1
ATOM 1549 N N . ALA A 1 204 ? -5.661 -20.286 -13.604 1.00 97.50 204 ALA A N 1
ATOM 1550 C CA . ALA A 1 204 ? -4.393 -20.825 -13.136 1.00 97.50 204 ALA A CA 1
ATOM 1551 C C . ALA A 1 204 ? -3.253 -19.791 -13.278 1.00 97.50 204 ALA A C 1
ATOM 1553 O O . ALA A 1 204 ? -3.169 -19.107 -14.302 1.00 97.50 204 ALA A O 1
ATOM 1554 N N . PRO A 1 205 ? -2.296 -19.718 -12.328 1.00 97.44 205 PRO A N 1
ATOM 1555 C CA . PRO A 1 205 ? -1.166 -18.787 -12.419 1.00 97.44 205 PRO A CA 1
ATOM 1556 C C . PRO A 1 205 ? -0.355 -18.902 -13.719 1.00 97.44 205 PRO A C 1
ATOM 1558 O O . PRO A 1 205 ? 0.134 -17.897 -14.229 1.00 97.44 205 PRO A O 1
ATOM 1561 N N . ALA A 1 206 ? -0.234 -20.110 -14.281 1.00 97.19 206 ALA A N 1
ATOM 1562 C CA . ALA A 1 206 ? 0.455 -20.347 -15.550 1.00 97.19 206 ALA A CA 1
ATOM 1563 C C . ALA A 1 206 ? -0.254 -19.685 -16.745 1.00 97.19 206 ALA A C 1
ATOM 1565 O O . ALA A 1 206 ? 0.409 -19.111 -17.604 1.00 97.19 206 ALA A O 1
ATOM 1566 N N . GLU A 1 207 ? -1.589 -19.693 -16.772 1.00 97.81 207 GLU A N 1
ATOM 1567 C CA . GLU A 1 207 ? -2.388 -19.059 -17.833 1.00 97.81 207 GLU A CA 1
ATOM 1568 C C . GLU A 1 207 ? -2.291 -17.529 -17.790 1.00 97.81 207 GLU A C 1
ATOM 1570 O O . GLU A 1 207 ? -2.426 -16.857 -18.810 1.00 97.81 207 GLU A O 1
ATOM 1575 N N . LEU A 1 208 ? -1.997 -16.977 -16.611 1.00 97.38 208 LEU A N 1
ATOM 1576 C CA . LEU A 1 208 ? -1.740 -15.553 -16.400 1.00 97.38 208 LEU A CA 1
ATOM 1577 C C . LEU A 1 208 ? -0.262 -15.172 -16.589 1.00 97.38 208 LEU A C 1
ATOM 1579 O O . LEU A 1 208 ? 0.089 -14.003 -16.419 1.00 97.38 208 LEU A O 1
ATOM 1583 N N . GLY A 1 209 ? 0.608 -16.135 -16.913 1.00 96.06 209 GLY A N 1
ATOM 1584 C CA . GLY A 1 209 ? 2.048 -15.912 -17.049 1.00 96.06 209 GLY A CA 1
ATOM 1585 C C . GLY A 1 209 ? 2.716 -15.477 -15.743 1.00 96.06 209 GLY A C 1
ATOM 1586 O O . GLY A 1 209 ? 3.616 -14.646 -15.771 1.00 96.06 209 GLY A O 1
ATOM 1587 N N . LEU A 1 210 ? 2.247 -15.978 -14.595 1.00 96.94 210 LEU A N 1
ATOM 1588 C CA . LEU A 1 210 ? 2.787 -15.646 -13.267 1.00 96.94 210 LEU A CA 1
ATOM 1589 C C . LEU A 1 210 ? 3.825 -16.651 -12.763 1.00 96.94 210 LEU A C 1
ATOM 1591 O O . LEU A 1 210 ? 4.446 -16.421 -11.728 1.00 96.94 210 LEU A O 1
ATOM 1595 N N . VAL A 1 211 ? 4.012 -17.767 -13.470 1.00 96.25 211 VAL A N 1
ATOM 1596 C CA . VAL A 1 211 ? 5.021 -18.766 -13.115 1.00 96.25 211 VAL A CA 1
ATOM 1597 C C . VAL A 1 211 ? 6.394 -18.224 -13.491 1.00 96.25 211 VAL A C 1
ATOM 1599 O O . VAL A 1 211 ? 6.684 -17.973 -14.658 1.00 96.25 211 VAL A O 1
ATOM 1602 N N . TYR A 1 212 ? 7.237 -18.020 -12.483 1.00 95.94 212 TYR A N 1
ATOM 1603 C CA . TYR A 1 212 ? 8.582 -17.518 -12.697 1.00 95.94 212 TYR A CA 1
ATOM 1604 C C . TYR A 1 212 ? 9.475 -18.570 -13.364 1.00 95.94 212 TYR A C 1
ATOM 1606 O O . TYR A 1 212 ? 9.749 -19.634 -12.813 1.00 95.94 212 TYR A O 1
ATOM 1614 N N . GLU A 1 213 ? 9.992 -18.203 -14.528 1.00 93.38 213 GLU A N 1
ATOM 1615 C CA . GLU A 1 213 ? 11.066 -18.898 -15.230 1.00 93.38 213 GLU A CA 1
ATOM 1616 C C . GLU A 1 213 ? 12.333 -18.037 -15.224 1.00 93.38 213 GLU A C 1
ATOM 1618 O O . GLU A 1 213 ? 12.342 -16.930 -15.775 1.00 93.38 213 GLU A O 1
ATOM 1623 N N . SER A 1 214 ? 13.402 -18.541 -14.600 1.00 90.19 214 SER A N 1
ATOM 1624 C CA . SER A 1 214 ? 14.716 -17.899 -14.670 1.00 90.19 214 SER A CA 1
ATOM 1625 C C . SER A 1 214 ? 15.354 -18.208 -16.016 1.00 90.19 214 SER A C 1
ATOM 1627 O O . SER A 1 214 ? 15.503 -19.372 -16.389 1.00 90.19 214 SER A O 1
ATOM 1629 N N . THR A 1 215 ? 15.730 -17.160 -16.745 1.00 91.38 215 THR A N 1
ATOM 1630 C CA . THR A 1 215 ? 16.338 -17.287 -18.083 1.00 91.38 215 THR A CA 1
ATOM 1631 C C . THR A 1 215 ? 17.728 -16.664 -18.152 1.00 91.38 215 THR A C 1
ATOM 1633 O O . THR A 1 215 ? 18.427 -16.823 -19.153 1.00 91.38 215 THR A O 1
ATOM 1636 N N . SER A 1 216 ? 18.147 -15.985 -17.084 1.00 94.12 216 SER A N 1
ATOM 1637 C CA . SER A 1 216 ? 19.446 -15.327 -16.970 1.00 94.12 216 SER A CA 1
ATOM 1638 C C . SER A 1 216 ? 20.377 -16.096 -16.036 1.00 94.12 216 SER A C 1
ATOM 1640 O O . SER A 1 216 ? 19.951 -16.904 -15.211 1.00 94.12 216 SER A O 1
ATOM 1642 N N . LEU A 1 217 ? 21.680 -15.827 -16.132 1.00 93.94 217 LEU A N 1
ATOM 1643 C CA . LEU A 1 217 ? 22.645 -16.405 -15.202 1.00 93.94 217 LEU A CA 1
ATOM 1644 C C . LEU A 1 217 ? 22.450 -15.795 -13.799 1.00 93.94 217 LEU A C 1
ATOM 1646 O O . LEU A 1 217 ? 22.398 -14.568 -13.684 1.00 93.94 217 LEU A O 1
ATOM 1650 N N . PRO A 1 218 ? 22.439 -16.594 -12.711 1.00 90.62 218 PRO A N 1
ATOM 1651 C CA . PRO A 1 218 ? 22.268 -16.073 -11.349 1.00 90.62 218 PRO A CA 1
ATOM 1652 C C . PRO A 1 218 ? 23.288 -14.990 -10.965 1.00 90.62 218 PRO A C 1
ATOM 1654 O O . PRO A 1 218 ? 22.973 -14.068 -10.215 1.00 90.62 218 PRO A O 1
ATOM 1657 N N . GLY A 1 219 ? 24.507 -15.078 -11.512 1.00 92.06 219 GLY A N 1
ATOM 1658 C CA . GLY A 1 219 ? 25.553 -14.077 -11.313 1.00 92.06 219 GLY A CA 1
ATOM 1659 C C . GLY A 1 219 ? 25.211 -12.706 -11.902 1.00 92.06 219 GLY A C 1
ATOM 1660 O O . GLY A 1 219 ? 25.559 -11.701 -11.292 1.00 92.06 219 GLY A O 1
ATOM 1661 N N . ASP A 1 220 ? 24.500 -12.647 -13.032 1.00 92.44 220 ASP A N 1
ATOM 1662 C CA . ASP A 1 220 ? 24.072 -11.376 -13.629 1.00 92.44 220 ASP A CA 1
ATOM 1663 C C . ASP A 1 220 ? 22.971 -10.726 -12.778 1.00 92.44 220 ASP A C 1
ATOM 1665 O O . ASP A 1 220 ? 23.051 -9.541 -12.459 1.00 92.44 220 ASP A O 1
ATOM 1669 N N . VAL A 1 221 ? 22.002 -11.518 -12.304 1.00 90.44 221 VAL A N 1
ATOM 1670 C CA . VAL A 1 221 ? 20.939 -11.046 -11.398 1.00 90.44 221 VAL A CA 1
ATOM 1671 C C . VAL A 1 221 ? 21.523 -10.495 -10.091 1.00 90.44 221 VAL A C 1
ATOM 1673 O O . VAL A 1 221 ? 21.122 -9.426 -9.630 1.00 90.44 221 VAL A O 1
ATOM 1676 N N . ALA A 1 222 ? 22.501 -11.189 -9.502 1.00 89.81 222 ALA A N 1
ATOM 1677 C CA . ALA A 1 222 ? 23.152 -10.757 -8.266 1.00 89.81 222 ALA A CA 1
ATOM 1678 C C . ALA A 1 222 ? 23.874 -9.407 -8.416 1.00 89.81 222 ALA A C 1
ATOM 1680 O O . ALA A 1 222 ? 23.781 -8.560 -7.529 1.00 89.81 222 ALA A O 1
ATOM 1681 N N . ARG A 1 223 ? 24.543 -9.164 -9.549 1.00 88.94 223 ARG A N 1
ATOM 1682 C CA . ARG A 1 223 ? 25.245 -7.893 -9.796 1.00 88.94 223 ARG A CA 1
ATOM 1683 C C . ARG A 1 223 ? 24.306 -6.700 -9.949 1.00 88.94 223 ARG A C 1
ATOM 1685 O O . ARG A 1 223 ? 24.693 -5.587 -9.612 1.00 88.94 223 ARG A O 1
ATOM 1692 N N . VAL A 1 224 ? 23.067 -6.917 -10.393 1.00 85.31 224 VAL A N 1
ATOM 1693 C CA . VAL A 1 224 ? 22.048 -5.854 -10.430 1.00 85.31 224 VAL A CA 1
ATOM 1694 C C . VAL A 1 224 ? 21.542 -5.507 -9.024 1.00 85.31 224 VAL A C 1
ATOM 1696 O O . VAL A 1 224 ? 21.272 -4.339 -8.738 1.00 85.31 224 VAL A O 1
ATOM 1699 N N . TRP A 1 225 ? 21.462 -6.490 -8.119 1.00 79.62 225 TRP A N 1
ATOM 1700 C CA . TRP A 1 225 ? 21.066 -6.271 -6.720 1.00 79.62 225 TRP A CA 1
ATOM 1701 C C . TRP A 1 225 ? 22.066 -5.443 -5.918 1.00 79.62 225 TRP A C 1
ATOM 1703 O O . TRP A 1 225 ? 21.660 -4.669 -5.049 1.00 79.62 225 TRP A O 1
ATOM 1713 N N . THR A 1 226 ? 23.355 -5.596 -6.203 1.00 78.50 226 THR A N 1
ATOM 1714 C CA . THR A 1 226 ? 24.438 -4.857 -5.552 1.00 78.50 226 THR A CA 1
ATOM 1715 C C . THR A 1 226 ? 25.095 -3.914 -6.555 1.00 78.50 226 THR A C 1
ATOM 1717 O O . THR A 1 226 ? 26.136 -4.274 -7.113 1.00 78.50 226 THR A O 1
ATOM 1720 N N . PRO A 1 227 ? 24.517 -2.716 -6.793 1.00 64.69 227 PRO A N 1
ATOM 1721 C CA . PRO A 1 227 ? 25.215 -1.670 -7.527 1.00 64.69 227 PRO A CA 1
ATOM 1722 C C . PRO A 1 227 ? 26.599 -1.481 -6.913 1.00 64.69 227 PRO A C 1
ATOM 1724 O O . PRO A 1 227 ? 26.727 -1.418 -5.688 1.00 64.69 227 PRO A O 1
ATOM 1727 N N . ASN A 1 228 ? 27.626 -1.427 -7.752 1.00 67.62 228 ASN A N 1
ATOM 1728 C CA . ASN A 1 228 ? 28.971 -1.137 -7.281 1.00 67.62 228 ASN A CA 1
ATOM 1729 C C . ASN A 1 228 ? 29.090 0.368 -6.967 1.00 67.62 228 ASN A C 1
ATOM 1731 O O . ASN A 1 228 ? 28.194 1.162 -7.279 1.00 67.62 228 ASN A O 1
ATOM 1735 N N . ASP A 1 229 ? 30.211 0.774 -6.370 1.00 64.56 229 ASP A N 1
ATOM 1736 C CA . ASP A 1 229 ? 30.479 2.183 -6.041 1.00 64.56 229 ASP A CA 1
ATOM 1737 C C . ASP A 1 229 ? 30.479 3.103 -7.281 1.00 64.56 229 ASP A C 1
ATOM 1739 O O . ASP A 1 229 ? 30.416 4.324 -7.151 1.00 64.56 229 ASP A O 1
ATOM 1743 N N . HIS A 1 230 ? 30.516 2.529 -8.488 1.00 63.22 230 HIS A N 1
ATOM 1744 C CA . HIS A 1 230 ? 30.597 3.238 -9.761 1.00 63.22 230 HIS A CA 1
ATOM 1745 C C . HIS A 1 230 ? 29.285 3.278 -10.559 1.00 63.22 230 HIS A C 1
ATOM 1747 O O . HIS A 1 230 ? 29.224 4.016 -11.537 1.00 63.22 230 HIS A O 1
ATOM 1753 N N . GLY A 1 231 ? 28.244 2.514 -10.205 1.00 77.00 231 GLY A N 1
ATOM 1754 C CA . GLY A 1 231 ? 27.107 2.346 -11.113 1.00 77.00 231 GLY A CA 1
ATOM 1755 C C . GLY A 1 231 ? 26.369 1.017 -11.027 1.00 77.00 231 GLY A C 1
ATOM 1756 O O . GLY A 1 231 ? 26.615 0.161 -10.175 1.00 77.00 231 GLY A O 1
ATOM 1757 N N . PHE A 1 232 ? 25.441 0.850 -11.966 1.00 88.75 232 PHE A N 1
ATOM 1758 C CA . PHE A 1 232 ? 24.907 -0.461 -12.317 1.00 88.75 232 PHE A CA 1
ATOM 1759 C C . PHE A 1 232 ? 25.906 -1.189 -13.228 1.00 88.75 232 PHE A C 1
ATOM 1761 O O . PHE A 1 232 ? 26.554 -0.563 -14.063 1.00 88.75 232 PHE A O 1
ATOM 1768 N N . ASP A 1 233 ? 26.015 -2.513 -13.102 1.00 91.25 233 ASP A N 1
ATOM 1769 C CA . ASP A 1 233 ? 26.757 -3.330 -14.071 1.00 91.25 233 ASP A CA 1
ATOM 1770 C C . ASP A 1 233 ? 25.938 -3.422 -15.374 1.00 91.25 233 ASP A C 1
ATOM 1772 O O . ASP A 1 233 ? 24.998 -4.216 -15.485 1.00 91.25 233 ASP A O 1
ATOM 1776 N N . PHE A 1 234 ? 26.261 -2.564 -16.346 1.00 92.75 234 PHE A N 1
ATOM 1777 C CA . PHE A 1 234 ? 25.572 -2.493 -17.639 1.00 92.75 234 PHE A CA 1
ATOM 1778 C C . PHE A 1 234 ? 25.696 -3.783 -18.450 1.00 92.75 234 PHE A C 1
ATOM 1780 O O . PHE A 1 234 ? 24.730 -4.191 -19.094 1.00 92.75 234 PHE A O 1
ATOM 1787 N N . ASP A 1 235 ? 26.837 -4.467 -18.371 1.00 93.19 235 ASP A N 1
ATOM 1788 C CA . ASP A 1 235 ? 27.043 -5.738 -19.060 1.00 93.19 235 ASP A CA 1
ATOM 1789 C C . ASP A 1 235 ? 26.127 -6.824 -18.488 1.00 93.19 235 ASP A C 1
ATOM 1791 O O . ASP A 1 235 ? 25.548 -7.613 -19.238 1.00 93.19 235 ASP A O 1
ATOM 1795 N N . ALA A 1 236 ? 25.973 -6.868 -17.161 1.00 93.81 236 ALA A N 1
ATOM 1796 C CA . ALA A 1 236 ? 25.019 -7.763 -16.512 1.00 93.81 236 ALA A CA 1
ATOM 1797 C C . ALA A 1 236 ? 23.575 -7.417 -16.903 1.00 93.81 236 ALA A C 1
ATOM 1799 O O . ALA A 1 236 ? 22.831 -8.311 -17.306 1.00 93.81 236 ALA A O 1
ATOM 1800 N N . LEU A 1 237 ? 23.195 -6.133 -16.864 1.00 93.88 237 LEU A N 1
ATOM 1801 C CA . LEU A 1 237 ? 21.859 -5.671 -17.262 1.00 93.88 237 LEU A CA 1
ATOM 1802 C C . LEU A 1 237 ? 21.509 -6.076 -18.702 1.00 93.88 237 LEU A C 1
ATOM 1804 O O . LEU A 1 237 ? 20.430 -6.615 -18.943 1.00 93.88 237 LEU A O 1
ATOM 1808 N N . LEU A 1 238 ? 22.431 -5.881 -19.648 1.00 95.75 238 LEU A N 1
ATOM 1809 C CA . LEU A 1 238 ? 22.239 -6.222 -21.062 1.00 95.75 238 LEU A CA 1
ATOM 1810 C C . LEU A 1 238 ? 22.156 -7.730 -21.327 1.00 95.75 238 LEU A C 1
ATOM 1812 O O . LEU A 1 238 ? 21.652 -8.134 -22.381 1.00 95.75 238 LEU A O 1
ATOM 1816 N N . ARG A 1 239 ? 22.629 -8.576 -20.404 1.00 96.19 239 ARG A N 1
ATOM 1817 C CA . ARG A 1 239 ? 22.507 -10.040 -20.491 1.00 96.19 239 ARG A CA 1
ATOM 1818 C C . ARG A 1 239 ? 21.207 -10.583 -19.908 1.00 96.19 239 ARG A C 1
ATOM 1820 O O . ARG A 1 239 ? 20.850 -11.711 -20.243 1.00 96.19 239 ARG A O 1
ATOM 1827 N N . LEU A 1 240 ? 20.480 -9.807 -19.102 1.00 96.00 240 LEU A N 1
ATOM 1828 C CA . LEU A 1 240 ? 19.213 -10.260 -18.528 1.00 96.00 240 LEU A CA 1
ATOM 1829 C C . LEU A 1 240 ? 18.149 -10.492 -19.607 1.00 96.00 240 LEU A C 1
ATOM 1831 O O . LEU A 1 240 ? 18.059 -9.760 -20.598 1.00 96.00 240 LEU A O 1
ATOM 1835 N N . ARG A 1 241 ? 17.317 -11.515 -19.413 1.00 95.75 241 ARG A N 1
ATOM 1836 C CA . ARG A 1 241 ? 16.225 -11.906 -20.319 1.00 95.75 241 ARG A CA 1
ATOM 1837 C C . ARG A 1 241 ? 14.951 -12.228 -19.533 1.00 95.75 241 ARG A C 1
ATOM 1839 O O . ARG A 1 241 ? 14.976 -12.341 -18.309 1.00 95.75 241 ARG A O 1
ATOM 1846 N N . GLY A 1 242 ? 13.828 -12.331 -20.248 1.00 95.62 242 GLY A N 1
ATOM 1847 C CA . GLY A 1 242 ? 12.544 -12.765 -19.690 1.00 95.62 242 GLY A CA 1
ATOM 1848 C C . GLY A 1 242 ? 12.136 -11.999 -18.427 1.00 95.62 242 GLY A C 1
ATOM 1849 O O . GLY A 1 242 ? 12.181 -10.767 -18.390 1.00 95.62 242 GLY A O 1
ATOM 1850 N N . HIS A 1 243 ? 11.755 -12.741 -17.386 1.00 96.75 243 HIS A N 1
ATOM 1851 C CA . HIS A 1 243 ? 11.326 -12.181 -16.104 1.00 96.75 243 HIS A CA 1
ATOM 1852 C C . HIS A 1 243 ? 12.434 -11.425 -15.362 1.00 96.75 243 HIS A C 1
ATOM 1854 O O . HIS A 1 243 ? 12.154 -10.405 -14.738 1.00 96.75 243 HIS A O 1
ATOM 1860 N N . ASP A 1 244 ? 13.693 -11.856 -15.481 1.00 96.88 244 ASP A N 1
ATOM 1861 C CA . ASP A 1 244 ? 14.825 -11.175 -14.842 1.00 96.88 244 ASP A CA 1
ATOM 1862 C C . ASP A 1 244 ? 15.014 -9.761 -15.408 1.00 96.88 244 ASP A C 1
ATOM 1864 O O . ASP A 1 244 ? 15.233 -8.806 -14.663 1.00 96.88 244 ASP A O 1
ATOM 1868 N N . LEU A 1 245 ? 14.882 -9.605 -16.731 1.00 96.75 245 LEU A N 1
ATOM 1869 C CA . LEU A 1 245 ? 14.937 -8.291 -17.373 1.00 96.75 245 LEU A CA 1
ATOM 1870 C C . LEU A 1 245 ? 13.738 -7.425 -16.971 1.00 96.75 245 LEU A C 1
ATOM 1872 O O . LEU A 1 245 ? 13.913 -6.243 -16.681 1.00 96.75 245 LEU A O 1
ATOM 1876 N N . ALA A 1 246 ? 12.530 -7.998 -16.934 1.00 96.75 246 ALA A N 1
ATOM 1877 C CA . ALA A 1 246 ? 11.331 -7.278 -16.497 1.00 96.75 246 ALA A CA 1
ATOM 1878 C C . ALA A 1 246 ? 11.481 -6.758 -15.057 1.00 96.75 246 ALA A C 1
ATOM 1880 O O . ALA A 1 246 ? 11.182 -5.595 -14.778 1.00 96.75 246 ALA A O 1
ATOM 1881 N N . TRP A 1 247 ? 12.029 -7.587 -14.169 1.00 96.44 247 TRP A N 1
ATOM 1882 C CA . TRP A 1 247 ? 12.373 -7.192 -12.810 1.00 96.44 247 TRP A CA 1
ATOM 1883 C C . TRP A 1 247 ? 13.420 -6.078 -12.770 1.00 96.44 247 TRP A C 1
ATOM 1885 O O . TRP A 1 247 ? 13.214 -5.084 -12.077 1.00 96.44 247 TRP A O 1
ATOM 1895 N N . ALA A 1 248 ? 14.512 -6.185 -13.531 1.00 96.50 248 ALA A N 1
ATOM 1896 C CA . ALA A 1 248 ? 15.545 -5.151 -13.551 1.00 96.50 248 ALA A CA 1
ATOM 1897 C C . ALA A 1 248 ? 14.996 -3.796 -14.027 1.00 96.50 248 ALA A C 1
ATOM 1899 O O . ALA A 1 248 ? 15.309 -2.762 -13.438 1.00 96.50 248 ALA A O 1
ATOM 1900 N N . LYS A 1 249 ? 14.113 -3.795 -15.034 1.00 97.31 249 LYS A N 1
ATOM 1901 C CA . LYS A 1 249 ? 13.408 -2.588 -15.489 1.00 97.31 249 LYS A CA 1
ATOM 1902 C C . LYS A 1 249 ? 12.543 -1.970 -14.383 1.00 97.31 249 LYS A C 1
ATOM 1904 O O . LYS A 1 249 ? 12.646 -0.769 -14.133 1.00 97.31 249 LYS A O 1
ATOM 1909 N N . SER A 1 250 ? 11.743 -2.778 -13.684 1.00 97.38 250 SER A N 1
ATOM 1910 C CA . SER A 1 250 ? 10.958 -2.316 -12.526 1.00 97.38 250 SER A CA 1
ATOM 1911 C C . SER A 1 250 ? 11.855 -1.766 -11.415 1.00 97.38 250 SER A C 1
ATOM 1913 O O . SER A 1 250 ? 11.629 -0.672 -10.893 1.00 97.38 250 SER A O 1
ATOM 1915 N N . TYR A 1 251 ? 12.950 -2.460 -11.108 1.00 95.88 251 TYR A N 1
ATOM 1916 C CA . TYR A 1 251 ? 13.938 -2.002 -10.141 1.00 95.88 251 TYR A CA 1
ATOM 1917 C C . TYR A 1 251 ? 14.513 -0.630 -10.513 1.00 95.88 251 TYR A C 1
ATOM 1919 O O . TYR A 1 251 ? 14.588 0.240 -9.648 1.00 95.88 251 TYR A O 1
ATOM 1927 N N . LEU A 1 252 ? 14.824 -0.371 -11.785 1.00 96.56 252 LEU A N 1
ATOM 1928 C CA . LEU A 1 252 ? 15.282 0.949 -12.227 1.00 96.56 252 LEU A CA 1
ATOM 1929 C C . LEU A 1 252 ? 14.224 2.044 -12.034 1.00 96.56 252 LEU A C 1
ATOM 1931 O O . LEU A 1 252 ? 14.583 3.139 -11.602 1.00 96.56 252 LEU A O 1
ATOM 1935 N N . PHE A 1 253 ? 12.932 1.775 -12.260 1.00 97.50 253 PHE A N 1
ATOM 1936 C CA . PHE A 1 253 ? 11.872 2.739 -11.921 1.00 97.50 253 PHE A CA 1
ATOM 1937 C C . PHE A 1 253 ? 11.834 3.068 -10.428 1.00 97.50 253 PHE A C 1
ATOM 1939 O O . PHE A 1 253 ? 11.625 4.221 -10.049 1.00 97.50 253 PHE A O 1
ATOM 1946 N N . HIS A 1 254 ? 12.085 2.080 -9.572 1.00 94.81 254 HIS A N 1
ATOM 1947 C CA . HIS A 1 254 ? 12.215 2.297 -8.131 1.00 94.81 254 HIS A CA 1
ATOM 1948 C C . HIS A 1 254 ? 13.418 3.148 -7.773 1.00 94.81 254 HIS A C 1
ATOM 1950 O O . HIS A 1 254 ? 13.297 4.092 -6.996 1.00 94.81 254 HIS A O 1
ATOM 1956 N N . ARG A 1 255 ? 14.575 2.858 -8.369 1.00 93.94 255 ARG A N 1
ATOM 1957 C CA . ARG A 1 255 ? 15.790 3.651 -8.161 1.00 93.94 255 ARG A CA 1
ATOM 1958 C C . ARG A 1 255 ? 15.594 5.090 -8.639 1.00 93.94 255 ARG A C 1
ATOM 1960 O O . ARG A 1 255 ? 15.948 6.008 -7.907 1.00 93.94 255 ARG A O 1
ATOM 1967 N N . LEU A 1 256 ? 14.928 5.297 -9.776 1.00 95.00 256 LEU A N 1
ATOM 1968 C CA . LEU A 1 256 ? 14.553 6.626 -10.261 1.00 95.00 256 LEU A CA 1
ATOM 1969 C C . LEU A 1 256 ? 13.633 7.361 -9.269 1.00 95.00 256 LEU A C 1
ATOM 1971 O O . LEU A 1 256 ? 13.873 8.523 -8.952 1.00 95.00 256 LEU A O 1
ATOM 1975 N N . ALA A 1 257 ? 12.614 6.687 -8.729 1.00 93.81 257 ALA A N 1
ATOM 1976 C CA . ALA A 1 257 ? 11.711 7.270 -7.731 1.00 93.81 257 ALA A CA 1
ATOM 1977 C C . ALA A 1 257 ? 12.429 7.638 -6.419 1.00 93.81 257 ALA A C 1
ATOM 1979 O O . ALA A 1 257 ? 12.133 8.665 -5.806 1.00 93.81 257 ALA A O 1
ATOM 1980 N N . LEU A 1 258 ? 13.419 6.832 -6.028 1.00 91.69 258 LEU A N 1
ATOM 1981 C CA . LEU A 1 258 ? 14.329 7.092 -4.909 1.00 91.69 258 LEU A CA 1
ATOM 1982 C C . LEU A 1 258 ? 15.442 8.093 -5.252 1.00 91.69 258 LEU A C 1
ATOM 1984 O O . LEU A 1 258 ? 16.291 8.372 -4.405 1.00 91.69 258 LEU A O 1
ATOM 1988 N N . ARG A 1 259 ? 15.394 8.689 -6.449 1.00 90.44 259 ARG A N 1
ATOM 1989 C CA . ARG A 1 259 ? 16.305 9.740 -6.913 1.00 90.44 259 ARG A CA 1
ATOM 1990 C C . ARG A 1 259 ? 17.758 9.266 -7.004 1.00 90.44 259 ARG A C 1
ATOM 1992 O O . ARG A 1 259 ? 18.671 9.992 -6.621 1.00 90.44 259 ARG A O 1
ATOM 1999 N N . ASP A 1 260 ? 17.949 8.035 -7.465 1.00 90.31 260 ASP A N 1
ATOM 2000 C CA . ASP A 1 260 ? 19.251 7.506 -7.860 1.00 90.31 260 ASP A CA 1
ATOM 2001 C C . ASP A 1 260 ? 19.616 8.066 -9.242 1.00 90.31 260 ASP A C 1
ATOM 2003 O O . ASP A 1 260 ? 18.981 7.737 -10.248 1.00 90.31 260 ASP A O 1
ATOM 2007 N N . ASP A 1 261 ? 20.626 8.928 -9.285 1.00 87.44 261 ASP A N 1
ATOM 2008 C CA . ASP A 1 261 ? 21.099 9.629 -10.481 1.00 87.44 261 ASP A CA 1
ATOM 2009 C C . ASP A 1 261 ? 21.726 8.699 -11.529 1.00 87.44 261 ASP A C 1
ATOM 2011 O O . ASP A 1 261 ? 21.854 9.078 -12.692 1.00 87.44 261 ASP A O 1
ATOM 2015 N N . ARG A 1 262 ? 22.032 7.453 -11.154 1.00 90.50 262 ARG A N 1
ATOM 2016 C CA . ARG A 1 262 ? 22.564 6.415 -12.050 1.00 90.50 262 ARG A CA 1
ATOM 2017 C C . ARG A 1 262 ? 21.456 5.675 -12.803 1.00 90.50 262 ARG A C 1
ATOM 2019 O O . ARG A 1 262 ? 21.715 5.030 -13.817 1.00 90.50 262 ARG A O 1
ATOM 2026 N N . ALA A 1 263 ? 20.210 5.738 -12.322 1.00 94.12 263 ALA A N 1
ATOM 2027 C CA . ALA A 1 263 ? 19.088 5.024 -12.933 1.00 94.12 263 ALA A CA 1
ATOM 2028 C C . ALA A 1 263 ? 18.742 5.516 -14.356 1.00 94.12 263 ALA A C 1
ATOM 2030 O O . ALA A 1 263 ? 18.535 4.659 -15.218 1.00 94.12 263 ALA A O 1
ATOM 2031 N N . PRO A 1 264 ? 18.721 6.835 -14.659 1.00 95.62 264 PRO A N 1
ATOM 2032 C CA . PRO A 1 264 ? 18.485 7.324 -16.018 1.00 95.62 264 PRO A CA 1
ATOM 2033 C C . PRO A 1 264 ? 19.455 6.753 -17.061 1.00 95.62 264 PRO A C 1
ATOM 2035 O O . PRO A 1 264 ? 19.027 6.394 -18.154 1.00 95.62 264 PRO A O 1
ATOM 2038 N N . GLU A 1 265 ? 20.742 6.622 -16.730 1.00 94.00 265 GLU A N 1
ATOM 2039 C CA . GLU A 1 265 ? 21.742 6.060 -17.646 1.00 94.00 265 GLU A CA 1
ATOM 2040 C C . GLU A 1 265 ? 21.495 4.567 -17.900 1.00 94.00 265 GLU A C 1
ATOM 2042 O O . GLU A 1 265 ? 21.451 4.130 -19.049 1.00 94.00 265 GLU A O 1
ATOM 2047 N N . ALA A 1 266 ? 21.228 3.791 -16.845 1.00 95.06 266 ALA A N 1
ATOM 2048 C CA . ALA A 1 266 ? 20.881 2.377 -16.980 1.00 95.06 266 ALA A CA 1
ATOM 2049 C C . ALA A 1 266 ? 19.613 2.161 -17.832 1.00 95.06 266 ALA A C 1
ATOM 2051 O O . ALA A 1 266 ? 19.547 1.220 -18.624 1.00 95.06 266 ALA A O 1
ATOM 2052 N N . MET A 1 267 ? 18.619 3.051 -17.715 1.00 97.31 267 MET A N 1
ATOM 2053 C CA . MET A 1 267 ? 17.414 3.022 -18.553 1.00 97.31 267 MET A CA 1
ATOM 2054 C C . MET A 1 267 ? 17.731 3.255 -20.037 1.00 97.31 267 MET A C 1
ATOM 2056 O O . MET A 1 267 ? 17.136 2.598 -20.891 1.00 97.31 267 MET A O 1
ATOM 2060 N N . VAL A 1 268 ? 18.677 4.149 -20.348 1.00 97.19 268 VAL A N 1
ATOM 2061 C CA . VAL A 1 268 ? 19.139 4.420 -21.723 1.00 97.19 268 VAL A CA 1
ATOM 2062 C C . VAL A 1 268 ? 19.867 3.212 -22.304 1.00 97.19 268 VAL A C 1
ATOM 2064 O O . VAL A 1 268 ? 19.603 2.835 -23.446 1.00 97.19 268 VAL A O 1
ATOM 2067 N N . VAL A 1 269 ? 20.744 2.578 -21.517 1.00 95.94 269 VAL A N 1
ATOM 2068 C CA . VAL A 1 269 ? 21.468 1.357 -21.915 1.00 95.94 269 VAL A CA 1
ATOM 2069 C C . VAL A 1 269 ? 20.497 0.232 -22.270 1.00 95.94 269 VAL A C 1
ATOM 2071 O O . VAL A 1 269 ? 20.693 -0.466 -23.260 1.00 95.94 269 VAL A O 1
ATOM 2074 N N . LEU A 1 270 ? 19.423 0.076 -21.493 1.00 96.50 270 LEU A N 1
ATOM 2075 C CA . LEU A 1 270 ? 18.386 -0.928 -21.740 1.00 96.50 270 LEU A CA 1
ATOM 2076 C C . LEU A 1 270 ? 17.357 -0.532 -22.811 1.00 96.50 270 LEU A C 1
ATOM 2078 O O . LEU A 1 270 ? 16.440 -1.311 -23.078 1.00 96.50 270 LEU A O 1
ATOM 2082 N N . GLY A 1 271 ? 17.460 0.666 -23.390 1.00 96.62 271 GLY A N 1
ATOM 2083 C CA . GLY A 1 271 ? 16.505 1.161 -24.378 1.00 96.62 271 GLY A CA 1
ATOM 2084 C C . GLY A 1 271 ? 15.074 1.292 -23.850 1.00 96.62 271 GLY A C 1
ATOM 2085 O O . GLY A 1 271 ? 14.115 1.007 -24.567 1.00 96.62 271 GLY A O 1
ATOM 2086 N N . MET A 1 272 ? 14.907 1.673 -22.579 1.00 97.25 272 MET A N 1
ATOM 2087 C CA . MET A 1 272 ? 13.606 1.754 -21.905 1.00 97.25 272 MET A CA 1
ATOM 2088 C C . MET A 1 272 ? 12.804 2.989 -22.337 1.00 97.25 272 MET A C 1
ATOM 2090 O O . MET A 1 272 ? 12.603 3.925 -21.563 1.00 97.25 272 MET A O 1
ATOM 2094 N N . THR A 1 273 ? 12.324 3.011 -23.578 1.00 96.38 273 THR A N 1
ATOM 2095 C CA . THR A 1 273 ? 11.505 4.119 -24.110 1.00 96.38 273 THR A CA 1
ATOM 2096 C C . THR A 1 273 ? 10.219 4.349 -23.303 1.00 96.38 273 THR A C 1
ATOM 2098 O O . THR A 1 273 ? 9.743 5.480 -23.181 1.00 96.38 273 THR A O 1
ATOM 2101 N N . GLU A 1 274 ? 9.700 3.308 -22.649 1.00 95.44 274 GLU A N 1
ATOM 2102 C CA . GLU A 1 274 ? 8.590 3.374 -21.699 1.00 95.44 274 GLU A CA 1
ATOM 2103 C C . GLU A 1 274 ? 8.884 4.247 -20.464 1.00 95.44 274 GLU A C 1
ATOM 2105 O O . GLU A 1 274 ? 7.953 4.701 -19.798 1.00 95.44 274 GLU A O 1
ATOM 2110 N N . ALA A 1 275 ? 10.157 4.531 -20.163 1.00 96.94 275 ALA A N 1
ATOM 2111 C CA . ALA A 1 275 ? 10.557 5.356 -19.027 1.00 96.94 275 ALA A CA 1
ATOM 2112 C C . ALA A 1 275 ? 10.453 6.867 -19.278 1.00 96.94 275 ALA A C 1
ATOM 2114 O O . ALA A 1 275 ? 10.508 7.646 -18.323 1.00 96.94 275 ALA A O 1
ATOM 2115 N N . LEU A 1 276 ? 10.249 7.299 -20.529 1.00 97.56 276 LEU A N 1
ATOM 2116 C CA . LEU A 1 276 ? 10.178 8.717 -20.900 1.00 97.56 276 LEU A CA 1
ATOM 2117 C C . LEU A 1 276 ? 9.206 9.538 -20.029 1.00 97.56 276 LEU A C 1
ATOM 2119 O O . LEU A 1 276 ? 9.607 10.597 -19.542 1.00 97.56 276 LEU A O 1
ATOM 2123 N N . PRO A 1 277 ? 7.956 9.101 -19.759 1.00 97.19 277 PRO A N 1
ATOM 2124 C CA . PRO A 1 277 ? 7.048 9.874 -18.914 1.00 97.19 277 PRO A CA 1
ATOM 2125 C C . PRO A 1 277 ? 7.535 10.003 -17.465 1.00 97.19 277 PRO A C 1
ATOM 2127 O O . PRO A 1 277 ? 7.334 11.049 -16.850 1.00 97.19 277 PRO A O 1
ATOM 2130 N N . ALA A 1 278 ? 8.187 8.967 -16.929 1.00 96.50 278 ALA A N 1
ATOM 2131 C CA . ALA A 1 278 ? 8.720 8.979 -15.571 1.00 96.50 278 ALA A CA 1
ATOM 2132 C C . ALA A 1 278 ? 9.914 9.934 -15.447 1.00 96.50 278 ALA A C 1
ATOM 2134 O O . ALA A 1 278 ? 9.932 10.764 -14.544 1.00 96.50 278 ALA A O 1
ATOM 2135 N N . LEU A 1 279 ? 10.857 9.873 -16.393 1.00 96.25 279 LEU A N 1
ATOM 2136 C CA . LEU A 1 279 ? 12.019 10.765 -16.442 1.00 96.25 279 LEU A CA 1
ATOM 2137 C C . LEU A 1 279 ? 11.614 12.239 -16.586 1.00 96.25 279 LEU A C 1
ATOM 2139 O O . LEU A 1 279 ? 12.207 13.108 -15.952 1.00 96.25 279 LEU A O 1
ATOM 2143 N N . ARG A 1 280 ? 10.572 12.532 -17.377 1.00 95.94 280 ARG A N 1
ATOM 2144 C CA . ARG A 1 280 ? 10.011 13.891 -17.474 1.00 95.94 280 ARG A CA 1
ATOM 2145 C C . ARG A 1 280 ? 9.417 14.350 -16.144 1.00 95.94 280 ARG A C 1
ATOM 2147 O O . ARG A 1 280 ? 9.624 15.491 -15.753 1.00 95.94 280 ARG A O 1
ATOM 2154 N N . ALA A 1 281 ? 8.708 13.468 -15.439 1.00 93.56 281 ALA A N 1
ATOM 2155 C CA . ALA A 1 281 ? 8.089 13.791 -14.155 1.00 93.56 281 ALA A CA 1
ATOM 2156 C C . ALA A 1 281 ? 9.107 14.029 -13.024 1.00 93.56 281 ALA A C 1
ATOM 2158 O O . ALA A 1 281 ? 8.776 14.702 -12.049 1.00 93.56 281 ALA A O 1
ATOM 2159 N N . THR A 1 282 ? 10.326 13.490 -13.130 1.00 95.00 282 THR A N 1
ATOM 2160 C CA . THR A 1 282 ? 11.389 13.684 -12.130 1.00 95.00 282 THR A CA 1
ATOM 2161 C C . THR A 1 282 ? 12.376 14.795 -12.480 1.00 95.00 282 THR A C 1
ATOM 2163 O O . THR A 1 282 ? 13.192 15.149 -11.628 1.00 95.00 282 THR A O 1
ATOM 2166 N N . LEU A 1 283 ? 12.303 15.378 -13.684 1.00 93.44 283 LEU A N 1
ATOM 2167 C CA . LEU A 1 283 ? 13.280 16.354 -14.172 1.00 93.44 283 LEU A CA 1
ATOM 2168 C C . LEU A 1 283 ? 13.386 17.592 -13.272 1.00 93.44 283 LEU A C 1
ATOM 2170 O O . LEU A 1 283 ? 14.489 17.918 -12.846 1.00 93.44 283 LEU A O 1
ATOM 2174 N N . ASP A 1 284 ? 12.268 18.235 -12.926 1.00 89.75 284 ASP A N 1
ATOM 2175 C CA . ASP A 1 284 ? 12.275 19.453 -12.097 1.00 89.75 284 ASP A CA 1
ATOM 2176 C C . ASP A 1 284 ? 12.967 19.218 -10.741 1.00 89.75 284 ASP A C 1
ATOM 2178 O O . ASP A 1 284 ? 13.740 20.046 -10.256 1.00 89.75 284 ASP A O 1
ATOM 2182 N N . LEU A 1 285 ? 12.724 18.052 -10.132 1.00 88.56 285 LEU A N 1
ATOM 2183 C CA . LEU A 1 285 ? 13.359 17.654 -8.874 1.00 88.56 285 LEU A CA 1
ATOM 2184 C C . LEU A 1 285 ? 14.857 17.380 -9.050 1.00 88.56 285 LEU A C 1
ATOM 2186 O O . LEU A 1 285 ? 15.644 17.708 -8.161 1.00 88.56 285 LEU A O 1
ATOM 2190 N N . ALA A 1 286 ? 15.259 16.791 -10.176 1.00 90.38 286 ALA A N 1
ATOM 2191 C CA . ALA A 1 286 ? 16.665 16.578 -10.504 1.00 90.38 286 ALA A CA 1
ATOM 2192 C C . ALA A 1 286 ? 17.393 17.908 -10.769 1.00 90.38 286 ALA A C 1
ATOM 2194 O O . ALA A 1 286 ? 18.532 18.095 -10.340 1.00 90.38 286 ALA A O 1
ATOM 2195 N N . GLU A 1 287 ? 16.739 18.870 -11.425 1.00 91.25 287 GLU A N 1
ATOM 2196 C CA . GLU A 1 287 ? 17.287 20.207 -11.677 1.00 91.25 287 GLU A CA 1
ATOM 2197 C C . GLU A 1 287 ? 17.576 20.961 -10.380 1.00 91.25 287 GLU A C 1
ATOM 2199 O O . GLU A 1 287 ? 18.670 21.503 -10.222 1.00 91.25 287 GLU A O 1
ATOM 2204 N N . GLN A 1 288 ? 16.657 20.906 -9.413 1.00 91.12 288 GLN A N 1
ATOM 2205 C CA . GLN A 1 288 ? 16.844 21.501 -8.083 1.00 91.12 288 GLN A CA 1
ATOM 2206 C C . GLN A 1 288 ? 18.058 20.937 -7.325 1.00 91.12 288 GLN A C 1
ATOM 2208 O O . GLN A 1 288 ? 18.553 21.578 -6.399 1.00 91.12 288 GLN A O 1
ATOM 2213 N N . ARG A 1 289 ? 18.553 19.757 -7.713 1.00 87.50 289 ARG A N 1
ATOM 2214 C CA . ARG A 1 289 ? 19.687 19.063 -7.085 1.00 87.50 289 ARG A CA 1
ATOM 2215 C C . ARG A 1 289 ? 20.990 19.138 -7.882 1.00 87.50 289 ARG A C 1
ATOM 2217 O O . ARG A 1 289 ? 21.995 18.595 -7.441 1.00 87.50 289 ARG A O 1
ATOM 2224 N N . GLY A 1 290 ? 20.990 19.784 -9.049 1.00 88.75 290 GLY A N 1
ATOM 2225 C CA . GLY A 1 290 ? 22.149 19.798 -9.950 1.00 88.75 290 GLY A CA 1
ATOM 2226 C C . GLY A 1 290 ? 22.326 18.518 -10.782 1.00 88.75 290 GLY A C 1
ATOM 2227 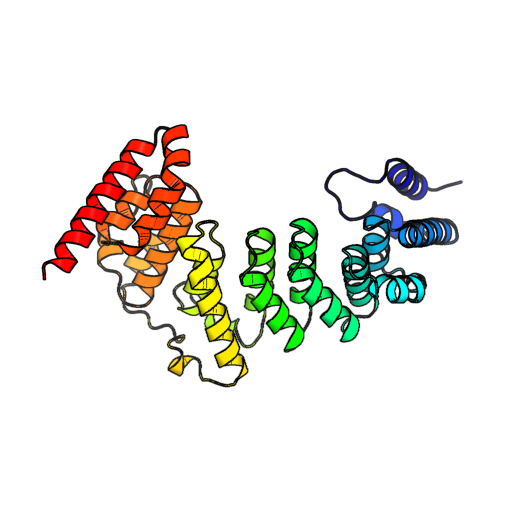O O . GLY A 1 290 ? 23.301 18.400 -11.516 1.00 88.75 290 GLY A O 1
ATOM 2228 N N . GLU A 1 291 ? 21.364 17.593 -10.739 1.00 88.56 291 GLU A N 1
ATOM 2229 C CA . GLU A 1 291 ? 21.361 16.311 -11.469 1.00 88.56 291 GLU A CA 1
ATOM 2230 C C . GLU A 1 291 ? 20.606 16.408 -12.816 1.00 88.56 291 GLU A C 1
ATOM 2232 O O . GLU A 1 291 ? 20.527 15.448 -13.589 1.00 88.56 291 GLU A O 1
ATOM 2237 N N . GLY A 1 292 ? 20.046 17.581 -13.134 1.00 88.75 292 GLY A N 1
ATOM 2238 C CA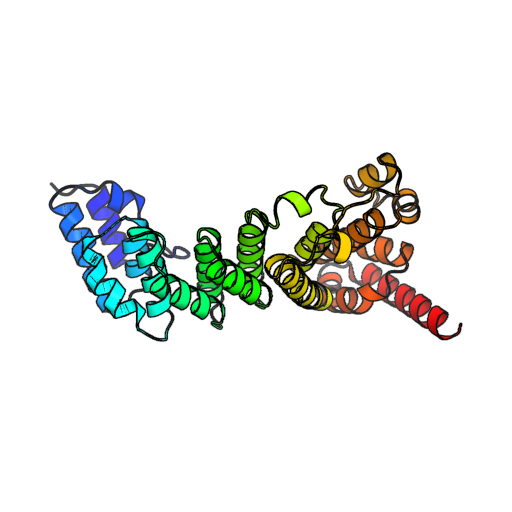 . GLY A 1 292 ? 19.208 17.793 -14.319 1.00 88.75 292 GLY A CA 1
ATOM 2239 C C . GLY A 1 292 ? 19.912 17.535 -15.657 1.00 88.75 292 GLY A C 1
ATOM 2240 O O . GLY A 1 292 ? 19.260 17.164 -16.630 1.00 88.75 292 GLY A O 1
ATOM 2241 N N . ALA A 1 293 ? 21.241 17.677 -15.727 1.00 91.69 293 ALA A N 1
ATOM 2242 C CA . ALA A 1 293 ? 22.000 17.381 -16.946 1.00 91.69 293 ALA A CA 1
ATOM 2243 C C . ALA A 1 293 ? 21.919 15.894 -17.333 1.00 91.69 293 ALA A C 1
ATOM 2245 O O . ALA A 1 293 ? 21.690 15.583 -18.503 1.00 91.69 293 ALA A O 1
ATOM 2246 N N . VAL A 1 294 ? 22.031 14.993 -16.350 1.00 90.38 294 VAL A N 1
ATOM 2247 C CA . VAL A 1 294 ? 21.929 13.540 -16.557 1.00 90.38 294 VAL A CA 1
ATOM 2248 C C . VAL A 1 294 ? 20.525 13.174 -17.038 1.00 90.38 294 VAL A C 1
ATOM 2250 O O . VAL A 1 294 ? 20.378 12.471 -18.034 1.00 90.38 294 VAL A O 1
ATOM 2253 N N . HIS A 1 295 ? 19.490 13.733 -16.404 1.00 92.38 295 HIS A N 1
ATOM 2254 C CA . HIS A 1 295 ? 18.097 13.493 -16.793 1.00 92.38 295 HIS A CA 1
ATOM 2255 C C . HIS A 1 295 ? 17.786 13.984 -18.212 1.00 92.38 295 HIS A C 1
ATOM 2257 O O . HIS A 1 295 ? 17.170 13.255 -18.986 1.00 92.38 295 HIS A O 1
ATOM 2263 N N . ARG A 1 296 ? 18.231 15.192 -18.590 1.00 94.94 296 ARG A N 1
ATOM 2264 C CA . ARG A 1 296 ? 18.024 15.718 -19.952 1.00 94.94 296 ARG A CA 1
ATOM 2265 C C . ARG A 1 296 ? 18.754 14.894 -21.007 1.00 94.94 296 ARG A C 1
ATOM 2267 O O . ARG A 1 296 ? 18.179 14.630 -22.058 1.00 94.94 296 ARG A O 1
ATOM 2274 N N . SER A 1 297 ? 19.986 14.471 -20.721 1.00 96.00 297 SER A N 1
ATOM 2275 C CA . SER A 1 297 ? 20.749 13.595 -21.616 1.00 96.00 297 SER A CA 1
ATOM 2276 C C . SER A 1 297 ? 20.029 12.259 -21.826 1.00 96.00 297 SER A C 1
ATOM 2278 O O . SER A 1 297 ? 19.817 11.839 -22.963 1.00 96.00 297 SER A O 1
ATOM 2280 N N . ALA A 1 298 ? 19.562 11.638 -20.737 1.00 95.81 298 ALA A N 1
ATOM 2281 C CA . ALA A 1 298 ? 18.816 10.385 -20.795 1.00 95.81 298 ALA A CA 1
ATOM 2282 C C . ALA A 1 298 ? 17.494 10.520 -21.569 1.00 95.81 298 ALA A C 1
ATOM 2284 O O . ALA A 1 298 ? 17.177 9.666 -22.396 1.00 95.81 298 ALA A O 1
ATOM 2285 N N . LEU A 1 299 ? 16.749 11.611 -21.351 1.00 96.81 299 LEU A N 1
ATOM 2286 C CA . LEU A 1 299 ? 15.533 11.918 -22.108 1.00 96.81 299 LEU A CA 1
ATOM 2287 C C . LEU A 1 299 ? 15.815 12.027 -23.608 1.00 96.81 299 LEU A C 1
ATOM 2289 O O . LEU A 1 299 ? 15.163 11.340 -24.389 1.00 96.81 299 LEU A O 1
ATOM 2293 N N . ALA A 1 300 ? 16.810 12.824 -24.005 1.00 97.31 300 ALA A N 1
ATOM 2294 C CA . ALA A 1 300 ? 17.159 13.007 -25.412 1.00 97.31 300 ALA A CA 1
ATOM 2295 C C . ALA A 1 300 ? 17.594 11.690 -26.080 1.00 97.31 300 ALA A C 1
ATOM 2297 O O . ALA A 1 300 ? 17.186 11.398 -27.204 1.00 97.31 300 ALA A O 1
ATOM 2298 N N . ALA A 1 301 ? 18.387 10.870 -25.383 1.00 97.50 301 ALA A N 1
ATOM 2299 C CA . ALA A 1 301 ? 18.842 9.581 -25.897 1.00 97.50 301 ALA A CA 1
ATOM 2300 C C . ALA A 1 301 ? 17.684 8.586 -26.089 1.00 97.50 301 ALA A C 1
ATOM 2302 O O . ALA A 1 301 ? 17.576 7.969 -27.149 1.00 97.50 301 ALA A O 1
ATOM 2303 N N . LEU A 1 302 ? 16.785 8.461 -25.106 1.00 97.12 302 LEU A N 1
ATOM 2304 C CA . LEU A 1 302 ? 15.612 7.586 -25.207 1.00 97.12 302 LEU A CA 1
ATOM 2305 C C . LEU A 1 302 ? 14.602 8.081 -26.254 1.00 97.12 302 LEU A C 1
ATOM 2307 O O . LEU A 1 302 ? 13.968 7.267 -26.922 1.00 97.12 302 LEU A O 1
ATOM 2311 N N . GLU A 1 303 ? 14.452 9.396 -26.432 1.00 97.19 303 GLU A N 1
ATOM 2312 C CA . GLU A 1 303 ? 13.622 9.971 -27.499 1.00 97.19 303 GLU A CA 1
ATOM 2313 C C . GLU A 1 303 ? 14.176 9.636 -28.888 1.00 97.19 303 GLU A C 1
ATOM 2315 O O . GLU A 1 303 ? 13.409 9.244 -29.769 1.00 97.19 303 GLU A O 1
ATOM 2320 N N . ALA A 1 304 ? 15.497 9.719 -29.073 1.00 96.56 304 ALA A N 1
ATOM 2321 C CA . ALA A 1 304 ? 16.148 9.329 -30.320 1.00 96.56 304 ALA A CA 1
ATOM 2322 C C . ALA A 1 304 ? 15.979 7.827 -30.614 1.00 96.56 304 ALA A C 1
ATOM 2324 O O . ALA A 1 304 ? 15.640 7.453 -31.735 1.00 96.56 304 ALA A O 1
ATOM 2325 N N . GLN A 1 305 ? 16.142 6.966 -29.603 1.00 95.81 305 GLN A N 1
ATOM 2326 C CA . GLN A 1 305 ? 15.903 5.524 -29.739 1.00 95.81 305 GLN A CA 1
ATOM 2327 C C . GLN A 1 305 ? 14.435 5.215 -30.076 1.00 95.81 305 GLN A C 1
ATOM 2329 O O . GLN A 1 305 ? 14.161 4.393 -30.947 1.00 95.81 305 GLN A O 1
ATOM 2334 N N . ALA A 1 306 ? 13.480 5.903 -29.440 1.00 94.19 306 ALA A N 1
ATOM 2335 C CA . ALA A 1 306 ? 12.055 5.739 -29.724 1.00 94.19 306 ALA A CA 1
ATOM 2336 C C . ALA A 1 306 ? 11.665 6.195 -31.140 1.00 94.19 306 ALA A C 1
ATOM 2338 O O . ALA A 1 306 ? 10.712 5.662 -31.707 1.00 94.19 306 ALA A O 1
ATOM 2339 N N . ALA A 1 307 ? 12.363 7.190 -31.697 1.00 94.12 307 ALA A N 1
ATOM 2340 C CA . ALA A 1 307 ? 12.173 7.622 -33.078 1.00 94.12 307 ALA A CA 1
ATOM 2341 C C . ALA A 1 307 ? 12.695 6.573 -34.070 1.00 94.12 307 ALA A C 1
ATOM 2343 O O . ALA A 1 307 ? 11.969 6.218 -34.990 1.00 94.12 307 ALA A O 1
ATOM 2344 N N . ALA A 1 308 ? 13.883 6.008 -33.827 1.00 91.50 308 ALA A N 1
ATOM 2345 C CA . ALA A 1 308 ? 14.483 5.000 -34.704 1.00 91.50 308 ALA A CA 1
ATOM 2346 C C . ALA A 1 308 ? 13.602 3.748 -34.883 1.00 91.50 308 ALA A C 1
ATOM 2348 O O . ALA A 1 308 ? 13.487 3.240 -35.988 1.00 91.50 308 ALA A O 1
ATOM 2349 N N . VAL A 1 309 ? 12.915 3.300 -33.825 1.00 87.75 309 VAL A N 1
ATOM 2350 C CA . VAL A 1 309 ? 12.002 2.138 -33.883 1.00 87.75 309 VAL A CA 1
ATOM 2351 C C . VAL A 1 309 ? 10.733 2.414 -34.706 1.00 87.75 309 VAL A C 1
ATOM 2353 O O . VAL A 1 309 ? 10.076 1.480 -35.147 1.00 87.75 309 VAL A O 1
ATOM 2356 N N . LYS A 1 310 ? 10.343 3.681 -34.904 1.00 79.88 310 LYS A N 1
ATOM 2357 C CA . LYS A 1 310 ? 9.161 4.036 -35.713 1.00 79.88 310 LYS A CA 1
ATOM 2358 C C . LYS A 1 310 ? 9.447 4.109 -37.212 1.00 79.88 310 LYS A C 1
ATOM 2360 O O . LYS A 1 310 ? 8.492 4.119 -37.985 1.00 79.88 310 LYS A O 1
ATOM 2365 N N . ASP A 1 311 ? 10.719 4.209 -37.584 1.00 73.56 311 ASP A N 1
ATOM 2366 C CA . ASP A 1 311 ? 11.167 4.322 -38.972 1.00 73.56 311 ASP A CA 1
ATOM 2367 C C . ASP A 1 311 ? 11.506 2.947 -39.598 1.00 73.56 311 ASP A C 1
ATOM 2369 O O . ASP A 1 311 ? 11.832 2.884 -40.786 1.00 73.56 311 ASP A O 1
ATOM 2373 N N . GLU A 1 312 ? 11.399 1.861 -38.820 1.00 62.09 312 GLU A N 1
ATOM 2374 C CA . GLU A 1 312 ? 11.521 0.449 -39.238 1.00 62.09 312 GLU A CA 1
ATOM 2375 C C . GLU A 1 312 ? 10.149 -0.209 -39.469 1.00 62.09 312 GLU A C 1
ATOM 2377 O O . GLU A 1 312 ? 10.032 -0.977 -40.455 1.00 62.09 312 GLU A O 1
#

Foldseek 3Di:
DDDPLLVQQVVQVVVVHDPPDLAGPLVSLLPDDDVSNVVSLVVLLVCLLVVRLRSLLSCLQNLVVVSLVVLVVQLPDPDLSVLSSLLSNCSNPPDDPSSLLSLLVQLVDPDLVSVLVSLQSLLRHDDDSSLVSLLSQLQDLHLSSNVSSLNSQCPDPLNVVLPPPCLFPLNLLSLQSNFNQCLRNNVSSVLNSVVVVCSVVVNDCVNVVRDDDAPADVVLLVQLVDADPVARPLVSLVRGDDSSVSSSLSVLLVCVSVVPLRSLVSCLSVLVLSCLSRLVVCLVVCVVVVSNVSSVVSNVSSVVSVVVVVVD

pLDDT: mean 93.54, std 5.61, range [62.09, 98.38]